Protein 5V2O (pdb70)

B-factor: mean 20.58, std 13.61, range [8.87, 195.44]

Secondary structure (DSSP, 8-state):
---HHHHHHHHHHHHHHHTTTSTTHHHHHHHHHHHTHHHH---HHHHHHHHHHHHHHH--/---HHHHHHHHHHHHHHHTTTSTTHHHHHHHHHHHTHHHHT--HHHHHHHHHHHHHHH--/---HHHHHHHHHHHHHHHTTTS--HHHHHHHHHHHTHHHHT--HHHHHHTTHHHHHHH--/---HHHHHHHHHHHHHHHTTTS--HHHHHHHHHHHTHHHHT--HHHHHHTTHHHHHHH--/--SIIIIIS-HHHHHHHHHH-TTHHHHHHHHHHHHGGG-S---HHHHHHHHHHHHHHHT-/--SIIIIIS-HHHHHHHHHH-TTHHHHHHHHHHHHHHHHTT---TTHHHHHHHHHHHHT-

Radius of gyration: 21.85 Å; Cα contacts (8 Å, |Δi|>4): 442; chains: 6; bounding box: 48×57×58 Å

Sequence (360 aa):
GGDLANNEIARCTKLLNALNSGGDLANEIARCTKLLNALNSGGDLANEIARCTKKLLNALNSGGDLANEIARCTKLLNALNSGGDLANEIARCTKLLNALNSGGDLANEIARCTKLLNALNSGGDDLANNEIARCTKKLLNALNSGGDLANEIARRCTKLLNALNSGGDLANNEIARCTKKLLNALNSGGDDLANEIARCTKLLNALNSGGDLANEIARRCTKLLNALNSGGDLANNEIARCTKLLNALNSGGDLANEIARCTKLLNALNSGGDLANEIARCTKLLNALNSGGDLANEIARCTKLLNALNSGGDLANEIARCTKLLNALNSGGDLANEIARCTKLLNALNNSGGDLANEEIARCTKLLNALNS

Foldseek 3Di:
DDDVVVLLVVLLVVLVVVCPPPPCVVLNVLSVCLVCVVPPVHDNVVSCVVNVVSSVVRPD/DDDPVVLLVVLLVVVVVVCPVPPCVVLNVLSVCLVCVVPPVHDNVVSCVVNVVSSVVRPD/DDDPVVLLVVLLVVVVVVCPVPPCVPVNVLSVCLVCCVVVVHDNVVSCVVCVVVSVVSPD/DDDPVVLLVVLLVVVVVVCPVPPCVVVNVLSVCLVCCVPPVHDNVVSCVVCVVVSVVSPD/DDPCCCPPLVPVVQVVCVVPVPCNVVNLVVNVVVCCVVVPPDDSVVSSVVVVVVCVVVVD/DDPCCCPVLNVVVQVVCVVPVPCNVVVVVVNVVVLCVVVVPDDCVCSSVVVVVVCVVVVD

Structure (mmCIF, N/CA/C/O backbone):
data_5V2O
#
_entry.id   5V2O
#
_cell.length_a   36.770
_cell.length_b   55.340
_cell.length_c   58.040
_cell.angle_alpha   89.79
_cell.angle_beta   108.15
_cell.angle_gamma   109.52
#
_symmetry.space_group_name_H-M   'P 1'
#
loop_
_entity.id
_entity.type
_entity.pdbx_description
1 polymer TP2
2 non-polymer 'SULFATE ION'
3 non-polymer 'NONAETHYLENE GLYCOL'
4 non-polymer '1,3,5-BENZENETRICARBOXYLIC ACID'
5 non-polymer GLYCEROL
6 water water
#
loop_
_atom_site.group_PDB
_atom_site.id
_atom_site.type_symbol
_atom_site.label_atom_id
_atom_site.label_alt_id
_atom_site.label_comp_id
_atom_site.label_asym_id
_atom_site.label_entity_id
_atom_site.label_seq_id
_atom_site.pdbx_PDB_ins_code
_atom_site.Cartn_x
_atom_site.Cartn_y
_atom_site.Cartn_z
_atom_site.occupancy
_atom_site.B_iso_or_equiv
_atom_site.auth_seq_id
_atom_site.auth_comp_id
_atom_site.auth_asym_id
_atom_site.auth_atom_id
_atom_site.pdbx_PDB_model_num
ATOM 1 N N . GLY A 1 1 ? -6.848 49.608 42.959 1.00 15.37 1 GLY A N 1
ATOM 2 C CA . GLY A 1 1 ? -8.315 49.430 42.943 1.00 16.10 1 GLY A CA 1
ATOM 3 C C . GLY A 1 1 ? -8.893 49.609 41.532 1.00 16.31 1 GLY A C 1
ATOM 4 O O . GLY A 1 1 ? -10.154 49.653 41.449 1.00 19.08 1 GLY A O 1
ATOM 5 N N . GLY A 1 2 ? -8.153 49.706 40.431 1.00 15.19 2 GLY A N 1
ATOM 6 C CA . GLY A 1 2 ? -8.762 49.850 39.124 1.00 16.30 2 GLY A CA 1
ATOM 7 C C . GLY A 1 2 ? -9.159 48.471 38.600 1.00 13.52 2 GLY A C 1
ATOM 8 O O . GLY A 1 2 ? -9.122 47.454 39.320 1.00 15.05 2 GLY A O 1
ATOM 9 N N . ASP A 1 3 ? -9.548 48.448 37.296 1.00 14.04 3 ASP A N 1
ATOM 10 C CA . ASP A 1 3 ? -9.845 47.126 36.766 1.00 13.55 3 ASP A CA 1
ATOM 11 C C . ASP A 1 3 ? -8.448 46.367 36.540 1.00 11.72 3 ASP A C 1
ATOM 12 O O . ASP A 1 3 ? -7.411 46.987 36.460 1.00 12.82 3 ASP A O 1
ATOM 17 N N . LEU A 1 4 ? -8.579 45.015 36.463 1.00 11.52 4 LEU A N 1
ATOM 18 C CA . LEU A 1 4 ? -7.350 44.240 36.387 1.00 11.56 4 LEU A CA 1
ATOM 19 C C . LEU A 1 4 ? -6.461 44.599 35.216 1.00 10.88 4 LEU A C 1
ATOM 20 O O . LEU A 1 4 ? -5.222 44.563 35.342 1.00 12.00 4 LEU A O 1
ATOM 25 N N . ALA A 1 5 ? -7.013 44.894 34.018 1.00 11.55 5 ALA A N 1
ATOM 26 C CA . ALA A 1 5 ? -6.094 45.222 32.883 1.00 11.30 5 ALA A CA 1
ATOM 27 C C . ALA A 1 5 ? -5.304 46.513 33.185 1.00 12.18 5 ALA A C 1
ATOM 28 O O . ALA A 1 5 ? -4.069 46.542 33.009 1.00 12.03 5 ALA A O 1
ATOM 30 N N A ASN A 1 6 ? -5.971 47.550 33.684 0.50 11.49 6 ASN A N 1
ATOM 31 N N B ASN A 1 6 ? -5.992 47.507 33.728 0.50 11.96 6 ASN A N 1
ATOM 32 C CA A ASN A 1 6 ? -5.275 48.773 34.007 0.50 12.37 6 ASN A CA 1
ATOM 33 C CA B ASN A 1 6 ? -5.275 48.671 34.058 0.50 12.19 6 ASN A CA 1
ATOM 34 C C A ASN A 1 6 ? -4.288 48.491 35.200 0.50 11.47 6 ASN A C 1
ATOM 35 C C B ASN A 1 6 ? -4.254 48.411 35.166 0.50 11.69 6 ASN A C 1
ATOM 36 O O A ASN A 1 6 ? -3.155 49.028 35.166 0.50 12.22 6 ASN A O 1
ATOM 37 O O B ASN A 1 6 ? -3.147 48.993 35.129 0.50 12.52 6 ASN A O 1
ATOM 46 N N . GLU A 1 7 ? -4.578 47.615 36.152 1.00 11.25 7 GLU A N 1
ATOM 47 C CA . GLU A 1 7 ? -3.725 47.336 37.274 1.00 11.75 7 GLU A CA 1
ATOM 48 C C . GLU A 1 7 ? -2.459 46.531 36.804 1.00 11.38 7 GLU A C 1
ATOM 49 O O . GLU A 1 7 ? -1.341 46.851 37.265 1.00 11.76 7 GLU A O 1
ATOM 55 N N . ILE A 1 8 ? -2.642 45.585 35.876 1.00 11.07 8 ILE A N 1
ATOM 56 C CA . ILE A 1 8 ? -1.427 44.875 35.401 1.00 9.92 8 ILE A CA 1
ATOM 57 C C . ILE A 1 8 ? -0.543 45.889 34.665 1.00 10.92 8 ILE A C 1
ATOM 58 O O . ILE A 1 8 ? 0.732 45.817 34.853 1.00 11.11 8 ILE A O 1
ATOM 63 N N . ALA A 1 9 ? -1.107 46.793 33.893 1.00 10.54 9 ALA A N 1
ATOM 64 C CA . ALA A 1 9 ? -0.292 47.800 33.211 1.00 11.12 9 ALA A CA 1
ATOM 65 C C . ALA A 1 9 ? 0.467 48.702 34.182 1.00 11.19 9 ALA A C 1
ATOM 66 O O . ALA A 1 9 ? 1.678 48.948 34.060 1.00 11.99 9 ALA A O 1
ATOM 68 N N . ARG A 1 10 ? -0.229 49.200 35.222 1.00 11.63 10 ARG A N 1
ATOM 69 C CA . ARG A 1 10 ? 0.413 49.988 36.261 1.00 12.85 10 ARG A CA 1
ATOM 70 C C . ARG A 1 10 ? 1.491 49.230 36.936 1.00 10.35 10 ARG A C 1
ATOM 71 O O . ARG A 1 10 ? 2.582 49.778 37.259 1.00 11.67 10 ARG A O 1
ATOM 79 N N . CYS A 1 11 ? 1.225 47.995 37.297 1.00 11.29 11 CYS A N 1
ATOM 80 C CA . CYS A 1 11 ? 2.178 47.211 38.080 1.00 11.27 11 CYS A CA 1
ATOM 81 C C . CYS A 1 11 ? 3.431 46.972 37.258 1.00 10.15 11 CYS A C 1
ATOM 82 O O . CYS A 1 11 ? 4.561 47.051 37.828 1.00 10.89 11 CYS A O 1
ATOM 85 N N . THR A 1 12 ? 3.278 46.767 35.935 1.00 10.08 12 THR A N 1
ATOM 86 C CA . THR A 1 12 ? 4.429 46.562 35.069 1.00 10.10 12 THR A CA 1
ATOM 87 C C . THR A 1 12 ? 5.319 47.844 35.123 1.00 9.78 12 THR A C 1
ATOM 88 O O . THR A 1 12 ? 6.515 47.788 35.265 1.00 10.50 12 THR A O 1
ATOM 92 N N . LYS A 1 13 ? 4.666 48.985 34.987 1.00 11.44 13 LYS A N 1
ATOM 93 C CA . LYS A 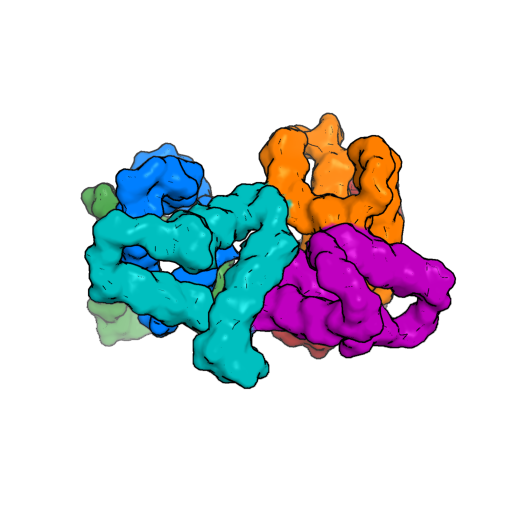1 13 ? 5.388 50.277 34.996 1.00 12.41 13 LYS A CA 1
ATOM 94 C C . LYS A 1 13 ? 6.121 50.474 36.301 1.00 10.99 13 LYS A C 1
ATOM 95 O O . LYS A 1 13 ? 7.285 50.914 36.342 1.00 11.80 13 LYS A O 1
ATOM 101 N N . LEU A 1 14 ? 5.481 50.160 37.410 1.00 11.40 14 LEU A N 1
ATOM 102 C CA . LEU A 1 14 ? 6.133 50.386 38.751 1.00 11.62 14 LEU A CA 1
ATOM 103 C C . LEU A 1 14 ? 7.321 49.396 38.885 1.00 10.61 14 LEU A C 1
ATOM 104 O O . LEU A 1 14 ? 8.365 49.832 39.370 1.00 11.91 14 LEU A O 1
ATOM 109 N N . LEU A 1 15 ? 7.211 48.150 38.449 1.00 10.53 15 LEU A N 1
ATOM 110 C CA . LEU A 1 15 ? 8.362 47.252 38.546 1.00 10.14 15 LEU A CA 1
ATOM 111 C C . LEU A 1 15 ? 9.488 47.782 37.739 1.00 9.94 15 LEU A C 1
ATOM 112 O O . LEU A 1 15 ? 10.674 47.764 38.198 1.00 11.74 15 LEU A O 1
ATOM 117 N N . ASN A 1 16 ? 9.234 48.242 36.506 1.00 10.47 16 ASN A N 1
ATOM 118 C CA . ASN A 1 16 ? 10.373 48.747 35.682 1.00 12.35 16 ASN A CA 1
ATOM 119 C C . ASN A 1 16 ? 10.966 49.977 36.356 1.00 11.47 16 ASN A C 1
ATOM 120 O O . ASN A 1 16 ? 12.211 50.074 36.349 1.00 13.80 16 ASN A O 1
ATOM 125 N N . ALA A 1 17 ? 10.161 50.870 36.930 1.00 11.71 17 ALA A N 1
ATOM 126 C CA . ALA A 1 17 ? 10.755 52.061 37.550 1.00 12.12 17 ALA A CA 1
ATOM 127 C C . ALA A 1 17 ? 11.607 51.676 38.764 1.00 12.69 17 ALA A C 1
ATOM 128 O O . ALA A 1 17 ? 12.702 52.279 38.993 1.00 18.94 17 ALA A O 1
ATOM 130 N N . LEU A 1 18 ? 11.204 50.685 39.529 1.00 10.98 18 LEU A N 1
ATOM 131 C CA . LEU A 1 18 ? 11.905 50.259 40.697 1.00 11.58 18 LEU A CA 1
ATOM 132 C C . LEU A 1 18 ? 13.094 49.386 40.384 1.00 12.10 18 LEU A C 1
ATOM 133 O O . LEU A 1 18 ? 13.893 49.136 41.265 1.00 11.75 18 LEU A O 1
ATOM 138 N N . ASN A 1 19 ? 13.228 48.916 39.137 1.00 12.25 19 ASN A N 1
ATOM 139 C CA . ASN A 1 19 ? 14.330 48.063 38.721 1.00 11.44 19 ASN A CA 1
ATOM 140 C C . ASN A 1 19 ? 15.496 48.808 38.114 1.00 13.10 19 ASN A C 1
ATOM 141 O O . ASN A 1 19 ? 16.335 48.194 37.459 1.00 13.50 19 ASN A O 1
ATOM 146 N N . SER A 1 20 ? 15.653 50.105 38.404 1.00 14.60 20 SER A N 1
ATOM 147 C CA . SER A 1 20 ? 16.730 50.918 37.823 1.00 16.81 20 SER A CA 1
ATOM 148 C C . SER A 1 20 ? 18.110 50.344 38.199 1.00 16.19 20 SER A C 1
ATOM 149 O O . SER A 1 20 ? 19.042 50.628 37.524 1.00 21.12 20 SER A O 1
ATOM 152 N N . GLY A 1 21 ? 18.198 49.720 39.390 1.00 16.48 21 GLY A N 1
ATOM 153 C CA . GLY A 1 21 ? 19.422 49.105 39.879 1.00 17.37 21 GLY A CA 1
ATOM 154 C C . GLY A 1 21 ? 19.532 47.587 39.718 1.00 13.40 21 GLY A C 1
ATOM 155 O O . GLY A 1 21 ? 20.431 46.905 40.173 1.00 15.07 21 GLY A O 1
ATOM 156 N N . GLY A 1 22 ? 18.547 46.994 38.954 1.00 13.42 22 GLY A N 1
ATOM 157 C CA . GLY A 1 22 ? 18.589 45.532 38.747 1.00 12.95 22 GLY A CA 1
ATOM 158 C C . GLY A 1 22 ? 18.190 44.756 39.933 1.00 13.04 22 GLY A C 1
ATOM 159 O O . GLY A 1 22 ? 18.441 43.546 39.979 1.00 18.98 22 GLY A O 1
ATOM 160 N N . ASP A 1 23 ? 17.441 45.350 40.907 1.00 10.71 23 ASP A N 1
ATOM 161 C CA . ASP A 1 23 ? 17.141 44.626 42.109 1.00 12.12 23 ASP A CA 1
ATOM 162 C C . ASP A 1 23 ? 15.783 43.748 41.982 1.00 11.52 23 ASP A C 1
ATOM 163 O O . ASP A 1 23 ? 15.484 43.086 42.923 1.00 15.30 23 ASP A O 1
ATOM 168 N N . LEU A 1 24 ? 15.144 43.887 40.840 1.00 11.13 24 LEU A N 1
ATOM 169 C CA . LEU A 1 24 ? 13.861 43.154 40.652 1.00 12.32 24 LEU A CA 1
ATOM 170 C C . LEU A 1 24 ? 13.993 42.204 39.453 1.00 11.51 24 LEU A C 1
ATOM 171 O O . LEU A 1 24 ? 12.976 41.967 38.759 1.00 11.27 24 LEU A O 1
ATOM 176 N N . ALA A 1 25 ? 15.140 41.582 39.283 1.00 11.25 25 ALA A N 1
ATOM 177 C CA . ALA A 1 25 ? 15.295 40.718 38.130 1.00 11.27 25 ALA A CA 1
ATOM 178 C C . ALA A 1 25 ? 14.201 39.599 38.091 1.00 10.99 25 ALA A C 1
ATOM 179 O O . ALA A 1 25 ? 13.639 39.364 37.008 1.00 11.06 25 ALA A O 1
ATOM 181 N N . ASN A 1 26 ? 13.999 38.912 39.173 1.00 11.15 26 ASN A N 1
ATOM 182 C CA . ASN A 1 26 ? 13.050 37.782 39.149 1.00 10.72 26 ASN A CA 1
ATOM 183 C C . ASN A 1 26 ? 11.642 38.235 38.978 1.00 11.26 26 ASN A C 1
ATOM 184 O O . ASN A 1 26 ? 10.790 37.564 38.370 1.00 11.64 26 ASN A O 1
ATOM 189 N N . GLU A 1 27 ? 11.308 39.423 39.568 1.00 10.64 27 GLU A N 1
ATOM 190 C CA . GLU A 1 27 ? 9.905 39.915 39.508 1.00 10.08 27 GLU A CA 1
ATOM 191 C C . GLU A 1 27 ? 9.621 40.407 38.103 1.00 8.87 27 GLU A C 1
ATOM 192 O O . GLU A 1 27 ? 8.529 40.145 37.598 1.00 9.61 27 GLU A O 1
ATOM 198 N N . ILE A 1 28 ? 10.565 41.105 37.470 1.00 8.99 28 ILE A N 1
ATOM 199 C CA . ILE A 1 28 ? 10.422 41.484 36.091 1.00 9.43 28 ILE A CA 1
ATOM 200 C C . ILE A 1 28 ? 10.265 40.217 35.205 1.00 9.62 28 ILE A C 1
ATOM 201 O O . ILE A 1 28 ? 9.413 40.227 34.307 1.00 9.99 28 ILE A O 1
ATOM 206 N N . ALA A 1 29 ? 11.027 39.167 35.478 1.00 10.74 29 ALA A N 1
ATOM 207 C CA . ALA A 1 29 ? 10.848 38.004 34.580 1.00 10.57 29 ALA A CA 1
ATOM 208 C C . ALA A 1 29 ? 9.511 37.397 34.769 1.00 9.70 29 ALA A C 1
ATOM 209 O O . ALA A 1 29 ? 8.835 37.000 33.807 1.00 10.14 29 ALA A O 1
ATOM 211 N N . ARG A 1 30 ? 9.006 37.309 36.045 1.00 10.85 30 ARG A N 1
ATOM 212 C CA . ARG A 1 30 ? 7.649 36.735 36.264 1.00 10.08 30 ARG A CA 1
ATOM 213 C C . ARG A 1 30 ? 6.642 37.626 35.578 1.00 9.36 30 ARG A C 1
ATOM 214 O O . ARG A 1 30 ? 5.694 37.066 34.933 1.00 10.41 30 ARG A O 1
ATOM 222 N N . CYS A 1 31 ? 6.762 38.934 35.639 1.00 9.65 31 CYS A N 1
ATOM 223 C CA . CYS A 1 31 ? 5.881 39.827 34.997 1.00 9.71 31 CYS A CA 1
ATOM 224 C C . CYS A 1 31 ? 5.907 39.680 33.497 1.00 9.10 31 CYS A C 1
ATOM 225 O O . CYS A 1 31 ? 4.810 39.571 32.855 1.00 9.95 31 CYS A O 1
ATOM 228 N N . THR A 1 32 ? 7.075 39.657 32.904 1.00 9.34 32 THR A N 1
ATOM 229 C CA . THR A 1 32 ? 7.178 39.513 31.457 1.00 9.44 32 THR A CA 1
ATOM 230 C C . THR A 1 32 ? 6.539 38.169 31.031 1.00 10.22 32 THR A C 1
ATOM 231 O O . THR A 1 32 ? 5.815 38.176 29.971 1.00 10.27 32 THR A O 1
ATOM 235 N N . LYS A 1 33 ? 6.815 37.093 31.719 1.00 10.14 33 LYS A N 1
ATOM 236 C CA . LYS A 1 33 ? 6.247 35.826 31.380 1.00 10.32 33 LYS A CA 1
ATOM 237 C C . LYS A 1 33 ? 4.697 35.872 31.375 1.00 9.89 33 LYS A C 1
ATOM 238 O O . LYS A 1 33 ? 4.040 35.322 30.492 1.00 11.05 33 LYS A O 1
ATOM 244 N N . LEU A 1 34 ? 4.163 36.460 32.433 1.00 10.30 34 LEU A N 1
ATOM 245 C CA . LEU A 1 34 ? 2.676 36.556 32.472 1.00 10.22 34 LEU A CA 1
ATOM 246 C C . LEU A 1 34 ? 2.198 37.407 31.403 1.00 10.48 34 LEU A C 1
ATOM 247 O O . LEU A 1 34 ? 1.181 37.039 30.709 1.00 11.19 34 LEU A O 1
ATOM 252 N N . LEU A 1 35 ? 2.842 38.574 31.101 1.00 10.06 35 LEU A N 1
ATOM 253 C CA . LEU A 1 35 ? 2.394 39.411 30.015 1.00 9.43 35 LEU A CA 1
ATOM 254 C C . LEU A 1 35 ? 2.396 38.707 28.642 1.00 11.15 35 LEU A C 1
ATOM 255 O O . LEU A 1 35 ? 1.648 39.114 27.760 1.00 10.66 35 LEU A O 1
ATOM 260 N N . ASN A 1 36 ? 3.321 37.778 28.482 1.00 10.08 36 ASN A N 1
ATOM 261 C CA . ASN A 1 36 ? 3.486 37.036 27.230 1.00 10.40 36 ASN A CA 1
ATOM 262 C C . ASN A 1 36 ? 2.859 35.651 27.304 1.00 10.51 36 ASN A C 1
ATOM 263 O O . ASN A 1 36 ? 3.077 34.871 26.325 1.00 12.50 36 ASN A O 1
ATOM 268 N N . ALA A 1 37 ? 1.997 35.341 28.253 1.00 10.68 37 ALA A N 1
ATOM 269 C CA . ALA A 1 37 ? 1.568 33.946 28.458 1.00 11.94 37 ALA A CA 1
ATOM 270 C C . ALA A 1 37 ? 0.670 33.492 27.336 1.00 12.47 37 ALA A C 1
ATOM 271 O O . ALA A 1 37 ? 0.627 32.243 27.083 1.00 16.14 37 ALA A O 1
ATOM 273 N N . LEU A 1 38 ? -0.031 34.355 26.624 1.00 11.65 38 LEU A N 1
ATOM 274 C CA . LEU A 1 38 ? -0.910 33.884 25.534 1.00 12.09 38 LEU A CA 1
ATOM 275 C C . LEU A 1 38 ? -0.042 33.484 24.341 1.00 13.88 38 LEU A C 1
ATOM 276 O O . LEU A 1 38 ? -0.516 32.760 23.439 1.00 15.97 38 LEU A O 1
ATOM 281 N N . ASN A 1 39 ? 1.264 33.877 24.298 1.00 14.47 39 ASN A N 1
ATOM 282 C CA . ASN A 1 39 ? 2.177 33.543 23.117 1.00 14.65 39 ASN A CA 1
ATOM 283 C C . ASN A 1 39 ? 3.131 32.510 23.485 1.00 15.96 39 ASN A C 1
ATOM 284 O O . ASN A 1 39 ? 3.688 31.932 22.572 1.00 22.50 39 ASN A O 1
ATOM 289 N N . SER A 1 40 ? 3.397 32.198 24.733 1.00 16.03 40 SER A N 1
ATOM 290 C CA . SER A 1 40 ? 4.564 31.435 25.188 1.00 17.81 40 SER A CA 1
ATOM 291 C C . SER A 1 40 ? 4.255 29.978 25.334 1.00 19.44 40 SER A C 1
ATOM 292 O O . SER A 1 40 ? 5.180 29.118 25.619 1.00 25.54 40 SER A O 1
ATOM 295 N N . GLY 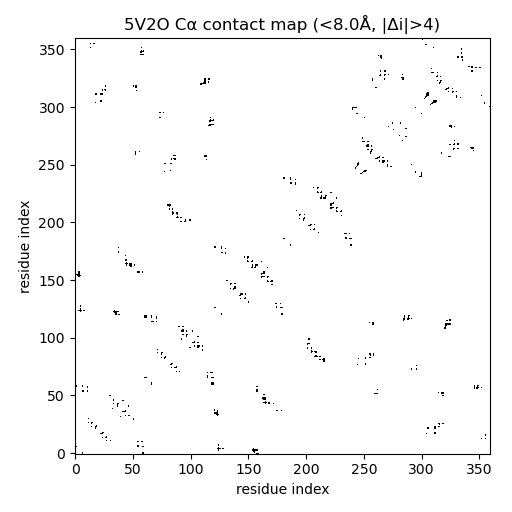A 1 41 ? 2.956 29.652 25.238 1.00 23.21 41 GLY A N 1
ATOM 296 C CA . GLY A 1 41 ? 2.498 28.232 25.591 1.00 27.11 41 GLY A CA 1
ATOM 297 C C . GLY A 1 41 ? 2.356 28.022 27.083 1.00 25.06 41 GLY A C 1
ATOM 298 O O . GLY A 1 41 ? 2.066 26.922 27.489 1.00 30.57 41 GLY A O 1
ATOM 299 N N . GLY A 1 42 ? 2.563 29.058 27.911 1.00 21.89 42 GLY A N 1
ATOM 300 C CA . GLY A 1 42 ? 2.387 28.946 29.338 1.00 20.49 42 GLY A CA 1
ATOM 301 C C . GLY A 1 42 ? 0.993 28.650 29.814 1.00 18.39 42 GLY A C 1
ATOM 302 O O . GLY A 1 42 ? -0.020 28.780 29.039 1.00 22.32 42 GLY A O 1
ATOM 303 N N . ASP A 1 43 ? 0.899 28.257 31.067 1.00 16.17 43 ASP A N 1
ATOM 304 C CA . ASP A 1 43 ? -0.391 28.022 31.762 1.00 16.59 43 ASP A CA 1
ATOM 305 C C . ASP A 1 43 ? -0.760 29.365 32.372 1.00 15.93 43 ASP A C 1
ATOM 306 O O . ASP A 1 43 ? -0.203 29.791 33.407 1.00 16.21 43 ASP A O 1
ATOM 311 N N . LEU A 1 44 ? -1.603 30.124 31.684 1.00 16.14 44 LEU A N 1
ATOM 312 C CA . LEU A 1 44 ? -1.985 31.519 32.086 1.00 14.11 44 LEU A CA 1
ATOM 313 C C . LEU A 1 44 ? -2.569 31.497 33.443 1.00 14.68 44 LEU A C 1
ATOM 314 O O . LEU A 1 44 ? -2.186 32.310 34.315 1.00 14.17 44 LEU A O 1
ATOM 319 N N . ALA A 1 45 ? -3.480 30.607 33.789 1.00 14.54 45 ALA A N 1
ATOM 320 C CA . ALA A 1 45 ? -4.097 30.530 35.153 1.00 14.19 45 ALA A CA 1
ATOM 321 C C . ALA A 1 45 ? -3.059 30.259 36.206 1.00 14.49 45 ALA A C 1
ATOM 322 O O . ALA A 1 45 ? -3.058 30.876 37.249 1.00 15.17 45 ALA A O 1
ATOM 324 N N . ASN A 1 46 ? -2.169 29.330 35.993 1.00 15.04 46 ASN A N 1
ATOM 325 C CA . ASN A 1 46 ? -1.164 29.023 37.037 1.00 15.79 46 ASN A CA 1
ATOM 326 C C . ASN A 1 46 ? -0.224 30.206 37.155 1.00 15.39 46 ASN A C 1
ATOM 327 O O . ASN A 1 46 ? 0.136 30.604 38.306 1.00 15.76 46 ASN A O 1
ATOM 332 N N . GLU A 1 47 ? 0.186 30.838 36.053 1.00 14.27 47 GLU A N 1
ATOM 333 C CA . GLU A 1 47 ? 1.091 32.008 36.251 1.00 13.26 47 GLU A CA 1
ATOM 334 C C . GLU A 1 47 ? 0.364 33.114 36.934 1.00 12.66 47 GLU A C 1
ATOM 335 O O . GLU A 1 47 ? 0.994 33.803 37.805 1.00 12.66 47 GLU A O 1
ATOM 341 N N . ILE A 1 48 ? -0.887 33.406 36.630 1.00 13.37 48 ILE A N 1
ATOM 342 C CA . ILE A 1 48 ? -1.555 34.503 37.330 1.00 13.41 48 ILE A CA 1
ATOM 343 C C . ILE A 1 48 ? -1.735 34.111 38.807 1.00 12.07 48 ILE A C 1
ATOM 344 O O . ILE A 1 48 ? -1.586 35.014 39.645 1.00 13.09 48 ILE A O 1
ATOM 349 N N . ALA A 1 49 ? -1.967 32.859 39.184 1.00 12.31 49 ALA A N 1
ATOM 350 C CA . ALA A 1 49 ? -2.003 32.454 40.597 1.00 12.60 49 ALA A CA 1
ATOM 351 C C . ALA A 1 49 ? -0.693 32.830 41.296 1.00 13.08 49 ALA A C 1
ATOM 352 O O . ALA A 1 49 ? -0.760 33.432 42.374 1.00 14.04 49 ALA A O 1
ATOM 354 N N . ARG A 1 50 ? 0.441 32.469 40.688 1.00 12.90 50 ARG A N 1
ATOM 355 C CA . ARG A 1 50 ? 1.696 32.662 41.383 1.00 13.81 50 ARG A CA 1
ATOM 356 C C . ARG A 1 50 ? 2.052 34.130 41.424 1.00 13.50 50 ARG A C 1
ATOM 357 O O . ARG A 1 50 ? 2.858 34.491 42.320 1.00 16.09 50 ARG A O 1
ATOM 365 N N . CYS A 1 51 ? 1.551 34.952 40.494 1.00 12.59 51 CYS A N 1
ATOM 366 C CA . CYS A 1 51 ? 1.957 36.385 40.466 1.00 12.57 51 CYS A CA 1
ATOM 367 C C . CYS A 1 51 ? 0.922 37.195 41.283 1.00 10.78 51 CYS A C 1
ATOM 368 O O . CYS A 1 51 ? 1.145 38.445 41.504 1.00 12.07 51 CYS A O 1
ATOM 371 N N . THR A 1 52 ? -0.208 36.664 41.714 1.00 12.26 52 THR A N 1
ATOM 372 C CA . THR A 1 52 ? -1.291 37.393 42.370 1.00 12.68 52 THR A CA 1
ATOM 373 C C . THR A 1 52 ? -0.746 38.216 43.539 1.00 12.78 52 THR A C 1
ATOM 374 O O . THR A 1 52 ? -1.132 39.360 43.709 1.00 12.11 52 THR A O 1
ATOM 378 N N A LYS A 1 53 ? 0.167 37.617 44.351 0.80 12.52 53 LYS A N 1
ATOM 379 N N B LYS A 1 53 ? 0.154 37.631 44.342 0.20 12.45 53 LYS A N 1
ATOM 380 C CA A LYS A 1 53 ? 0.602 38.292 45.549 0.80 11.32 53 LYS A CA 1
ATOM 381 C CA B LYS A 1 53 ? 0.633 38.315 45.535 0.20 11.78 53 LYS A CA 1
ATOM 382 C C A LYS A 1 53 ? 1.265 39.673 45.167 0.80 11.52 53 LYS A C 1
ATOM 383 C C B LYS A 1 53 ? 1.310 39.664 45.185 0.20 11.56 53 LYS A C 1
ATOM 384 O O A LYS A 1 53 ? 1.221 40.670 45.917 0.80 12.67 53 LYS A O 1
ATOM 385 O O B LYS A 1 53 ? 1.234 40.646 45.946 0.20 12.19 53 LYS A O 1
ATOM 396 N N . LEU A 1 54 ? 1.972 39.739 44.030 1.00 10.98 54 LEU A N 1
ATOM 397 C CA . LEU A 1 54 ? 2.577 40.994 43.663 1.00 11.15 54 LEU A CA 1
ATOM 398 C C . LEU A 1 54 ? 1.537 42.015 43.175 1.00 11.74 54 LEU A C 1
ATOM 399 O O . LEU A 1 54 ? 1.624 43.233 43.513 1.00 12.93 54 LEU A O 1
ATOM 404 N N . LEU A 1 55 ? 0.594 41.575 42.331 1.00 11.80 55 LEU A N 1
ATOM 405 C CA . LEU A 1 55 ? -0.491 42.439 41.934 1.00 11.36 55 LEU A CA 1
ATOM 406 C C . LEU A 1 55 ? -1.315 42.962 43.145 1.00 12.04 55 LEU A C 1
ATOM 407 O O . LEU A 1 55 ? -1.682 44.148 43.182 1.00 12.53 55 LEU A O 1
ATOM 412 N N . ASN A 1 56 ? -1.522 42.081 44.101 1.00 11.88 56 ASN A N 1
ATOM 413 C CA . ASN A 1 56 ? -2.289 42.488 45.275 1.00 13.23 56 ASN A CA 1
ATOM 414 C C . ASN A 1 56 ? -1.525 43.554 46.016 1.00 12.09 56 ASN A C 1
ATOM 415 O O . ASN A 1 56 ? -2.104 44.524 46.517 1.00 13.97 56 ASN A O 1
ATOM 420 N N . ALA A 1 57 ? -0.188 43.374 46.178 1.00 11.56 57 ALA A N 1
ATOM 421 C CA . ALA A 1 57 ? 0.589 44.341 46.934 1.00 12.44 57 ALA A CA 1
ATOM 422 C C . ALA A 1 57 ? 0.557 45.736 46.317 1.00 12.23 57 ALA A C 1
ATOM 423 O O . ALA A 1 57 ? 0.637 46.758 47.078 1.00 12.97 57 ALA A O 1
ATOM 425 N N . LEU A 1 58 ? 0.519 45.842 44.978 1.00 10.24 58 LEU A N 1
ATOM 426 C CA . LEU A 1 58 ? 0.600 47.125 44.386 1.00 10.51 58 LEU A CA 1
ATOM 427 C C . LEU A 1 58 ? -0.785 47.644 43.856 1.00 9.92 58 LEU A C 1
ATOM 428 O O . LEU A 1 58 ? -0.811 48.751 43.267 1.00 11.85 58 LEU A O 1
ATOM 433 N N . ASN A 1 59 ? -1.870 46.882 44.048 1.00 12.29 59 ASN A N 1
ATOM 434 C CA . ASN A 1 59 ? -3.203 47.236 43.506 1.00 12.01 59 ASN A CA 1
ATOM 435 C C . ASN A 1 59 ? -3.709 48.600 43.965 1.00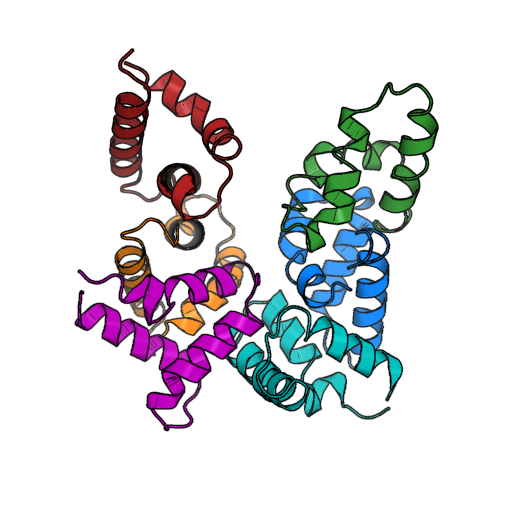 12.34 59 ASN A C 1
ATOM 436 O O . ASN A 1 59 ? -3.698 48.854 45.188 1.00 13.95 59 ASN A O 1
ATOM 441 N N . SER A 1 60 ? -4.101 49.415 43.030 1.00 11.74 60 SER A N 1
ATOM 442 C CA . SER A 1 60 ? -4.732 50.722 43.331 1.00 12.88 60 SER A CA 1
ATOM 443 C C . SER A 1 60 ? -6.229 50.740 43.196 1.00 14.92 60 SER A C 1
ATOM 444 O O . SER A 1 60 ? -6.817 51.811 43.357 1.00 18.51 60 SER A O 1
ATOM 447 N N . GLY B 1 1 ? 16.033 26.892 64.938 1.00 17.10 1 GLY B N 1
ATOM 448 C CA . GLY B 1 1 ? 17.487 26.909 64.799 1.00 19.02 1 GLY B CA 1
ATOM 449 C C . GLY B 1 1 ? 18.059 25.542 64.673 1.00 18.69 1 GLY B C 1
ATOM 450 O O . GLY B 1 1 ? 19.346 25.530 64.681 1.00 20.75 1 GLY B O 1
ATOM 451 N N . GLY B 1 2 ? 17.323 24.404 64.640 1.00 16.80 2 GLY B N 1
ATOM 452 C CA . GLY B 1 2 ? 17.926 23.111 64.527 1.00 16.89 2 GLY B CA 1
ATOM 453 C C . GLY B 1 2 ? 18.359 22.879 63.057 1.00 14.70 2 GLY B C 1
ATOM 454 O O . GLY B 1 2 ? 18.312 23.745 62.191 1.00 16.62 2 GLY B O 1
ATOM 455 N N . ASP B 1 3 ? 18.724 21.631 62.790 1.00 15.82 3 ASP B N 1
ATOM 456 C CA . ASP B 1 3 ? 18.989 21.288 61.399 1.00 15.74 3 ASP B CA 1
ATOM 457 C C . ASP B 1 3 ? 17.611 21.176 60.633 1.00 13.16 3 ASP B C 1
ATOM 458 O O . ASP B 1 3 ? 16.566 21.031 61.222 1.00 14.21 3 ASP B O 1
ATOM 463 N N . LEU B 1 4 ? 17.779 21.289 59.305 1.00 12.39 4 LEU B N 1
ATOM 464 C CA . LEU B 1 4 ? 16.535 21.377 58.500 1.00 13.08 4 LEU B CA 1
ATOM 465 C C . LEU B 1 4 ? 15.645 20.173 58.698 1.00 11.61 4 LEU B C 1
ATOM 466 O O . LEU B 1 4 ? 14.402 20.337 58.661 1.00 12.94 4 LEU B O 1
ATOM 471 N N . ALA B 1 5 ? 16.185 18.943 58.765 1.00 12.30 5 ALA B N 1
ATOM 472 C CA . ALA B 1 5 ? 15.288 17.765 58.895 1.00 12.19 5 ALA B CA 1
ATOM 473 C C . ALA B 1 5 ? 14.531 17.826 60.222 1.00 12.76 5 ALA B C 1
ATOM 474 O O . ALA B 1 5 ? 13.273 17.620 60.191 1.00 13.17 5 ALA B O 1
ATOM 476 N N . ASN B 1 6 ? 15.193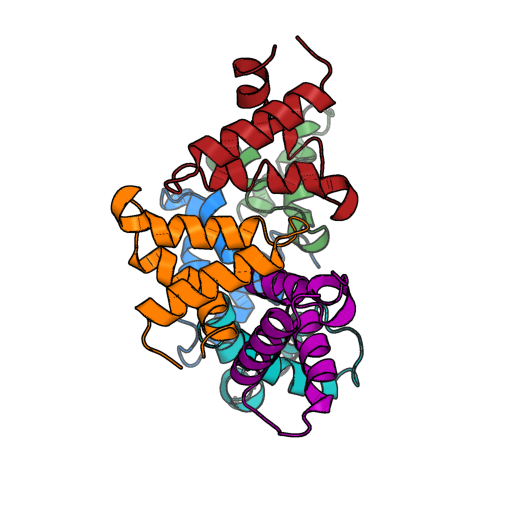 18.156 61.333 1.00 13.53 6 ASN B N 1
ATOM 477 C CA . ASN B 1 6 ? 14.470 18.273 62.585 1.00 13.03 6 ASN B CA 1
ATOM 478 C C . ASN B 1 6 ? 13.470 19.403 62.474 1.00 12.69 6 ASN B C 1
ATOM 479 O O . ASN B 1 6 ? 12.354 19.271 63.051 1.00 13.99 6 ASN B O 1
ATOM 484 N N . GLU B 1 7 ? 13.787 20.506 61.822 1.00 12.45 7 GLU B N 1
ATOM 485 C CA . GLU B 1 7 ? 12.899 21.665 61.826 1.00 13.09 7 GLU B CA 1
ATOM 486 C C . GLU B 1 7 ? 11.655 21.338 60.982 1.00 12.03 7 GLU B C 1
ATOM 487 O O . GLU B 1 7 ? 10.562 21.768 61.306 1.00 12.57 7 GLU B O 1
ATOM 493 N N . ILE B 1 8 ? 11.868 20.639 59.827 1.00 12.23 8 ILE B N 1
ATOM 494 C CA . ILE B 1 8 ? 10.661 20.286 59.025 1.00 11.68 8 ILE B CA 1
ATOM 495 C C . ILE B 1 8 ? 9.728 19.380 59.901 1.00 11.29 8 ILE B C 1
ATOM 496 O O . ILE B 1 8 ? 8.483 19.606 59.839 1.00 12.26 8 ILE B O 1
ATOM 501 N N . ALA B 1 9 ? 10.289 18.456 60.629 1.00 11.11 9 ALA B N 1
ATOM 502 C CA . ALA B 1 9 ? 9.490 17.636 61.444 1.00 12.64 9 ALA B CA 1
ATOM 503 C C . ALA B 1 9 ? 8.743 18.405 62.530 1.00 12.88 9 ALA B C 1
ATOM 504 O O . ALA B 1 9 ? 7.553 18.193 62.798 1.00 13.59 9 ALA B O 1
ATOM 506 N N . ARG B 1 10 ? 9.473 19.283 63.205 1.00 12.60 10 ARG B N 1
ATOM 507 C CA . ARG B 1 10 ? 8.801 20.140 64.192 1.00 13.62 10 ARG B CA 1
ATOM 508 C C . ARG B 1 10 ? 7.733 20.993 63.616 1.00 12.06 10 ARG B C 1
ATOM 509 O O . ARG B 1 10 ? 6.637 21.173 64.162 1.00 13.04 10 ARG B O 1
ATOM 517 N N . CYS B 1 11 ? 7.965 21.546 62.422 1.00 11.89 11 CYS B N 1
ATOM 518 C CA . CYS B 1 11 ? 7.025 22.460 61.784 1.00 12.30 11 CYS B CA 1
ATOM 519 C C . CYS B 1 11 ? 5.770 21.692 61.442 1.00 11.92 11 CYS B C 1
ATOM 520 O O . CYS B 1 11 ? 4.619 22.218 61.577 1.00 12.02 11 CYS B O 1
ATOM 523 N N . THR B 1 12 ? 5.907 20.450 60.964 1.00 11.18 12 THR B N 1
ATOM 524 C CA . THR B 1 12 ? 4.753 19.631 60.574 1.00 11.15 12 THR B CA 1
ATOM 525 C C . THR B 1 12 ? 3.893 19.462 61.884 1.00 11.13 12 THR B C 1
ATOM 526 O O . THR B 1 12 ? 2.658 19.560 61.837 1.00 11.48 12 THR B O 1
ATOM 530 N N . LYS B 1 13 ? 4.514 19.082 62.987 1.00 12.40 13 LYS B N 1
ATOM 531 C CA . LYS B 1 13 ? 3.769 18.844 64.232 1.00 12.79 13 LYS B CA 1
ATOM 532 C C . LYS B 1 13 ? 3.067 20.121 64.679 1.00 11.72 13 LYS B C 1
ATOM 533 O O . LYS B 1 13 ? 1.915 20.084 65.134 1.00 13.59 13 LYS B O 1
ATOM 539 N N . LEU B 1 14 ? 3.725 21.279 64.564 1.00 11.93 14 LEU B N 1
ATOM 540 C CA . LEU B 1 14 ? 3.037 22.554 65.043 1.00 11.81 14 LEU B CA 1
ATOM 541 C C . LEU B 1 14 ? 1.860 22.848 64.073 1.00 12.90 14 LEU B C 1
ATOM 542 O O . LEU B 1 14 ? 0.841 23.286 64.593 1.00 13.10 14 LEU B O 1
ATOM 547 N N . LEU B 1 15 ? 2.000 22.689 62.774 1.00 11.73 15 LEU B N 1
ATOM 548 C CA . LEU B 1 15 ? 0.804 22.947 61.905 1.00 12.07 15 LEU B CA 1
ATOM 549 C C . LEU B 1 15 ? -0.320 22.040 62.247 1.00 11.80 15 LEU B C 1
ATOM 550 O O . LEU B 1 15 ? -1.466 22.507 62.310 1.00 13.10 15 LEU B O 1
ATOM 555 N N . ASN B 1 16 ? -0.038 20.752 62.495 1.00 11.61 16 ASN B N 1
ATOM 556 C CA . ASN B 1 16 ? -1.183 19.874 62.774 1.00 14.78 16 ASN B CA 1
ATOM 557 C C . ASN B 1 16 ? -1.772 20.304 64.091 1.00 12.85 16 ASN B C 1
ATOM 558 O O . ASN B 1 16 ? -3.024 20.255 64.216 1.00 15.48 16 ASN B O 1
ATOM 563 N N . ALA B 1 17 ? -1.005 20.656 65.140 1.00 12.76 17 ALA B N 1
ATOM 564 C CA . ALA B 1 17 ? -1.600 21.085 66.428 1.00 14.12 17 ALA B CA 1
ATOM 565 C C . ALA B 1 17 ? -2.437 22.348 66.242 1.00 15.14 17 ALA B C 1
ATOM 566 O O . ALA B 1 17 ? -3.528 22.461 66.864 1.00 22.39 17 ALA B O 1
ATOM 568 N N . LEU B 1 18 ? -2.024 23.266 65.405 1.00 12.79 18 LEU B N 1
ATOM 569 C CA . LEU B 1 18 ? -2.695 24.521 65.183 1.00 12.68 18 LEU B CA 1
ATOM 570 C C . LEU B 1 18 ? -3.970 24.370 64.278 1.00 12.79 18 LEU B C 1
ATOM 571 O O . LEU B 1 18 ? -4.730 25.300 64.212 1.00 13.80 18 LEU B O 1
ATOM 576 N N . ASN B 1 19 ? -4.066 23.244 63.568 1.00 13.53 19 ASN B N 1
ATOM 577 C CA . ASN B 1 19 ? -5.145 22.956 62.673 1.00 12.55 19 ASN B CA 1
ATOM 578 C C . ASN B 1 19 ? -6.310 22.233 63.326 1.00 15.35 19 ASN B C 1
ATOM 579 O O . ASN B 1 19 ? -7.153 21.694 62.611 1.00 14.54 19 ASN B O 1
ATOM 584 N N . SER B 1 20 ? -6.481 22.297 64.640 1.00 17.95 20 SER B N 1
ATOM 585 C CA . SER B 1 20 ? -7.595 21.578 65.293 1.00 20.19 20 SER B CA 1
ATOM 586 C C . SER B 1 20 ? -8.956 22.085 64.839 1.00 18.40 20 SER B C 1
ATOM 587 O O . SER B 1 20 ? -9.888 21.316 64.959 1.00 22.65 20 SER B O 1
ATOM 590 N N . GLY B 1 21 ? -9.033 23.354 64.382 1.00 16.78 21 GLY B N 1
ATOM 591 C CA . GLY B 1 21 ? -10.316 23.897 63.913 1.00 17.38 21 GLY B CA 1
ATOM 592 C C . GLY B 1 21 ? -10.340 24.013 62.401 1.00 13.74 21 GLY B C 1
ATOM 593 O O . GLY B 1 21 ? -11.241 24.631 61.832 1.00 16.94 21 GLY B O 1
ATOM 594 N N . GLY B 1 22 ? -9.366 23.381 61.675 1.00 14.17 22 GLY B N 1
ATOM 595 C CA . GLY B 1 22 ? -9.392 23.419 60.148 1.00 15.28 22 GLY B CA 1
ATOM 596 C C . GLY B 1 22 ? -8.974 24.728 59.628 1.00 13.31 22 GLY B C 1
ATOM 597 O O . GLY B 1 22 ? -9.282 24.980 58.486 1.00 18.04 22 GLY B O 1
ATOM 598 N N . ASP B 1 23 ? -8.274 25.582 60.402 1.00 12.78 23 ASP B N 1
ATOM 599 C CA . ASP B 1 23 ? -7.912 26.896 59.948 1.00 13.73 23 ASP B CA 1
ATOM 600 C C . ASP B 1 23 ? -6.644 26.898 59.045 1.00 13.37 23 ASP B C 1
ATOM 601 O O . ASP B 1 23 ? -6.316 27.966 58.541 1.00 15.88 23 ASP B O 1
ATOM 606 N N . LEU B 1 24 ? -5.961 25.786 58.953 1.00 13.28 24 LEU B N 1
ATOM 607 C CA . LEU B 1 24 ? -4.667 25.746 58.158 1.00 12.61 24 LEU B CA 1
ATOM 608 C C . LEU B 1 24 ? -4.801 24.725 57.061 1.00 12.25 24 LEU B C 1
ATOM 609 O O . LEU B 1 24 ? -3.824 24.073 56.731 1.00 12.73 24 LEU B O 1
ATOM 614 N N . ALA B 1 25 ? -5.950 24.649 56.410 1.00 13.56 25 ALA B N 1
ATOM 615 C CA . ALA B 1 25 ? -6.131 23.660 55.332 1.00 13.27 25 ALA B CA 1
ATOM 616 C C . ALA B 1 25 ? -5.047 23.792 54.253 1.00 12.86 25 ALA B C 1
ATOM 617 O O . ALA B 1 25 ? -4.454 22.800 53.839 1.00 12.61 25 ALA B O 1
ATOM 619 N N . ASN B 1 26 ? -4.812 25.022 53.736 1.00 12.30 26 ASN B N 1
ATOM 620 C CA . ASN B 1 26 ? -3.885 25.223 52.647 1.00 12.82 26 ASN B CA 1
ATOM 621 C C . ASN B 1 26 ? -2.460 24.952 53.105 1.00 11.49 26 ASN B C 1
ATOM 622 O O . ASN B 1 26 ? -1.641 24.493 52.285 1.00 11.06 26 ASN B O 1
ATOM 627 N N . GLU B 1 27 ? -2.131 25.376 54.353 1.00 10.82 27 GLU B N 1
ATOM 628 C CA . GLU B 1 27 ? -0.754 25.229 54.797 1.00 10.21 27 GLU B CA 1
ATOM 629 C C . GLU B 1 27 ? -0.451 23.777 55.072 1.00 9.80 27 GLU B C 1
ATOM 630 O O . GLU B 1 27 ? 0.640 23.296 54.718 1.00 10.08 27 GLU B O 1
ATOM 636 N N . ILE B 1 28 ? -1.424 23.015 55.620 1.00 10.32 28 ILE B N 1
ATOM 637 C CA . ILE B 1 28 ? -1.233 21.583 55.755 1.00 10.29 28 ILE B CA 1
ATOM 638 C C . ILE B 1 28 ? -1.081 20.914 54.386 1.00 10.11 28 ILE B C 1
ATOM 639 O O . ILE B 1 28 ? -0.184 20.035 54.229 1.00 10.76 28 ILE B O 1
ATOM 644 N N . ALA B 1 29 ? -1.830 21.351 53.381 1.00 10.95 29 ALA B N 1
ATOM 645 C CA . ALA B 1 29 ? -1.668 20.714 52.019 1.00 10.83 29 ALA B CA 1
ATOM 646 C C . ALA B 1 29 ? -0.284 21.042 51.517 1.00 9.48 29 ALA B C 1
ATOM 647 O O . ALA B 1 29 ? 0.406 20.145 50.946 1.00 10.15 29 ALA B O 1
ATOM 649 N N . ARG B 1 30 ? 0.188 22.294 51.650 1.00 10.32 30 ARG B N 1
ATOM 650 C CA . ARG B 1 30 ? 1.549 22.613 51.145 1.00 10.65 30 ARG B CA 1
ATOM 651 C C . ARG B 1 30 ? 2.548 21.747 51.861 1.00 9.47 30 ARG B C 1
ATOM 652 O O . ARG B 1 30 ? 3.518 21.230 51.221 1.00 10.42 30 ARG B O 1
ATOM 660 N N . CYS B 1 31 ? 2.451 21.592 53.198 1.00 10.27 31 CYS B N 1
ATOM 661 C CA . CYS B 1 31 ? 3.369 20.814 54.004 1.00 10.05 31 CYS B CA 1
ATOM 662 C C . CYS B 1 31 ? 3.300 19.367 53.554 1.00 9.14 31 CYS B C 1
ATOM 663 O O . CYS B 1 31 ? 4.366 18.735 53.323 1.00 10.58 31 CYS B O 1
ATOM 666 N N . THR B 1 32 ? 2.125 18.783 53.389 1.00 10.47 32 THR B N 1
ATOM 667 C CA . THR B 1 32 ? 2.021 17.391 52.967 1.00 9.95 32 THR B CA 1
ATOM 668 C C . THR B 1 32 ? 2.652 17.228 51.591 1.00 10.08 32 THR B C 1
ATOM 669 O O . THR B 1 32 ? 3.389 16.200 51.384 1.00 10.50 32 THR B O 1
ATOM 673 N N . LYS B 1 33 ? 2.391 18.105 50.646 1.00 10.27 33 LYS B N 1
ATOM 674 C CA . LYS B 1 33 ? 2.941 17.980 49.328 1.00 10.77 33 LYS B CA 1
ATOM 675 C C . LYS B 1 33 ? 4.485 18.012 49.425 1.00 10.49 33 LYS B C 1
ATOM 676 O O . LYS B 1 33 ? 5.168 17.223 48.708 1.00 11.71 33 LYS B O 1
ATOM 682 N N . LEU B 1 34 ? 5.078 18.934 50.174 1.00 10.90 34 LEU B N 1
ATOM 683 C CA . LEU B 1 34 ? 6.544 18.941 50.262 1.00 10.40 34 LEU B CA 1
ATOM 684 C C . LEU B 1 34 ? 7.021 17.692 50.896 1.00 11.19 34 LEU B C 1
ATOM 685 O O . LEU B 1 34 ? 8.027 17.073 50.404 1.00 11.65 34 LEU B O 1
ATOM 690 N N . LEU B 1 35 ? 6.393 17.175 52.006 1.00 10.51 35 LEU B N 1
ATOM 691 C CA . LEU B 1 35 ? 6.822 15.987 52.665 1.00 9.74 35 LEU B CA 1
ATOM 692 C C . LEU B 1 35 ? 6.789 14.769 51.735 1.00 10.57 35 LEU B C 1
ATOM 693 O O . LEU B 1 35 ? 7.540 13.811 51.939 1.00 10.48 35 LEU B O 1
ATOM 698 N N . ASN B 1 36 ? 5.852 14.784 50.782 1.00 10.77 36 ASN B N 1
ATOM 699 C CA . ASN B 1 36 ? 5.669 13.684 49.830 1.00 10.29 36 ASN B CA 1
ATOM 700 C C . ASN B 1 36 ? 6.317 13.918 48.473 1.00 10.55 36 ASN B C 1
ATOM 701 O O . ASN B 1 36 ? 6.107 13.110 47.546 1.00 12.71 36 ASN B O 1
ATOM 706 N N . ALA B 1 37 ? 7.169 14.939 48.352 1.00 11.99 37 ALA B N 1
ATOM 707 C CA . ALA B 1 37 ? 7.538 15.369 46.995 1.00 13.56 37 ALA B CA 1
ATOM 708 C C . ALA B 1 37 ? 8.483 14.307 46.363 1.00 12.91 37 ALA B C 1
ATOM 709 O O . ALA B 1 37 ? 8.460 14.232 45.113 1.00 16.51 37 ALA B O 1
ATOM 711 N N . LEU B 1 38 ? 9.218 13.480 47.076 1.00 12.04 38 LEU B N 1
ATOM 712 C CA . LEU B 1 38 ? 10.060 12.488 46.394 1.00 12.65 38 LEU B CA 1
ATOM 713 C C . LEU B 1 38 ? 9.182 11.356 45.846 1.00 13.32 38 LEU B C 1
ATOM 714 O O . LEU B 1 38 ? 9.655 10.610 45.006 1.00 15.72 38 LEU B O 1
ATOM 719 N N . ASN B 1 39 ? 7.930 11.248 46.277 1.00 14.19 39 ASN B N 1
ATOM 720 C CA . ASN B 1 39 ? 7.003 10.150 45.807 1.00 14.26 39 ASN B CA 1
ATOM 721 C C . ASN B 1 39 ? 6.039 10.686 44.772 1.00 15.72 39 ASN B C 1
ATOM 722 O O . ASN B 1 39 ? 5.468 9.834 44.040 1.00 21.59 39 ASN B O 1
ATOM 727 N N . SER B 1 40 ? 5.767 11.935 44.701 1.00 17.70 40 SER B N 1
ATOM 728 C CA . SER B 1 40 ? 4.612 12.459 43.972 1.00 20.42 40 SER B CA 1
ATOM 729 C C . SER B 1 40 ? 5.008 12.876 42.550 1.00 24.02 40 SER B C 1
ATOM 730 O O . SER B 1 40 ? 4.144 13.343 41.776 1.00 26.83 40 SER B O 1
ATOM 733 N N . GLY B 1 41 ? 6.301 12.830 42.221 1.00 25.34 41 GLY B N 1
ATOM 734 C CA . GLY B 1 41 ? 6.714 13.425 40.878 1.00 31.86 41 GLY B CA 1
ATOM 735 C C . GLY B 1 41 ? 6.896 14.944 40.994 1.00 22.84 41 GLY B C 1
ATOM 736 O O . GLY B 1 41 ? 7.205 15.558 39.971 1.00 27.19 41 GLY B O 1
ATOM 737 N N . GLY B 1 42 ? 6.699 15.536 42.201 1.00 19.58 42 GLY B N 1
ATOM 738 C CA . GLY B 1 42 ? 6.806 16.989 42.341 1.00 19.34 42 GLY B CA 1
ATOM 739 C C . GLY B 1 42 ? 8.236 17.509 42.081 1.00 19.36 42 GLY B C 1
ATOM 740 O O . GLY B 1 42 ? 9.214 16.724 41.974 1.00 21.46 42 GLY B O 1
ATOM 741 N N . ASP B 1 43 ? 8.319 18.803 41.937 1.00 16.16 43 ASP B N 1
ATOM 742 C CA . ASP B 1 43 ? 9.556 19.579 41.764 1.00 16.22 43 ASP B CA 1
ATOM 743 C C . ASP B 1 43 ? 9.981 19.962 43.182 1.00 14.75 43 ASP B C 1
ATOM 744 O O . ASP B 1 43 ? 9.439 20.914 43.778 1.00 15.06 43 ASP B O 1
ATOM 749 N N . LEU B 1 44 ? 10.856 19.158 43.828 1.00 15.09 44 LEU B N 1
ATOM 750 C CA . LEU B 1 44 ? 11.203 19.317 45.232 1.00 13.09 44 LEU B CA 1
ATOM 751 C C . LEU B 1 44 ? 11.811 20.707 45.466 1.00 13.25 44 LEU B C 1
ATOM 752 O O . LEU B 1 44 ? 11.403 21.354 46.415 1.00 13.80 44 LEU B O 1
ATOM 757 N N . ALA B 1 45 ? 12.724 21.179 44.619 1.00 13.52 45 ALA B N 1
ATOM 758 C CA . ALA B 1 45 ? 13.268 22.498 44.801 1.00 15.31 45 ALA B CA 1
ATOM 759 C C . ALA B 1 45 ? 12.206 23.548 44.745 1.00 14.85 45 ALA B C 1
ATOM 760 O O . ALA B 1 45 ? 12.240 24.529 45.532 1.00 14.69 45 ALA B O 1
ATOM 762 N N . ASN B 1 46 ? 11.314 23.495 43.791 1.00 14.86 46 ASN B N 1
ATOM 763 C CA . ASN B 1 46 ? 10.317 24.559 43.648 1.00 15.99 46 ASN B CA 1
ATOM 764 C C . ASN B 1 46 ? 9.384 24.503 44.815 1.00 14.56 46 ASN B C 1
ATOM 765 O O . ASN B 1 46 ? 9.042 25.584 45.385 1.00 15.64 46 ASN B O 1
ATOM 770 N N . GLU B 1 47 ? 9.002 23.319 45.319 1.00 13.55 47 GLU B N 1
ATOM 771 C CA . GLU B 1 47 ? 8.079 23.286 46.484 1.00 12.57 47 GLU B CA 1
ATOM 772 C C . GLU B 1 47 ? 8.800 23.805 47.731 1.00 12.54 47 GLU B C 1
ATOM 773 O O . GLU B 1 47 ? 8.159 24.531 48.558 1.00 12.11 47 GLU B O 1
ATOM 779 N N . ILE B 1 48 ? 10.074 23.451 47.943 1.00 11.22 48 ILE B N 1
ATOM 780 C CA . ILE B 1 48 ? 10.723 23.948 49.154 1.00 12.01 48 ILE B CA 1
ATOM 781 C C . ILE B 1 48 ? 10.948 25.461 49.060 1.00 11.74 48 ILE B C 1
ATOM 782 O O . ILE B 1 48 ? 10.809 26.138 50.095 1.00 13.47 48 ILE B O 1
ATOM 787 N N . ALA B 1 49 ? 11.205 26.004 47.874 1.00 12.67 49 ALA B N 1
ATOM 788 C CA . ALA B 1 49 ? 11.299 27.443 47.721 1.00 13.35 49 ALA B CA 1
ATOM 789 C C . ALA B 1 49 ? 10.020 28.069 48.203 1.00 13.23 49 ALA B C 1
ATOM 790 O O . ALA B 1 49 ? 10.045 29.108 48.970 1.00 14.46 49 ALA B O 1
ATOM 792 N N . ARG B 1 50 ? 8.858 27.558 47.756 1.00 12.22 50 ARG B N 1
ATOM 793 C CA . ARG B 1 50 ? 7.577 28.153 48.043 1.00 13.16 50 ARG B CA 1
ATOM 794 C C . ARG B 1 50 ? 7.096 27.872 49.426 1.00 13.23 50 ARG B C 1
ATOM 795 O O . ARG B 1 50 ? 6.115 28.508 49.899 1.00 15.28 50 ARG B O 1
ATOM 803 N N . CYS B 1 51 ? 7.725 26.946 50.159 1.00 12.34 51 CYS B N 1
ATOM 804 C CA . CYS B 1 51 ? 7.329 26.692 51.563 1.00 11.62 51 CYS B CA 1
ATOM 805 C C . CYS B 1 51 ? 8.273 27.434 52.494 1.00 11.32 51 CYS B C 1
ATOM 806 O O . CYS B 1 51 ? 7.984 27.440 53.763 1.00 12.24 51 CYS B O 1
ATOM 809 N N . THR B 1 52 ? 9.419 27.978 52.051 1.00 12.43 52 THR B N 1
ATOM 810 C CA . THR B 1 52 ? 10.428 28.560 52.913 1.00 14.43 52 THR B CA 1
ATOM 811 C C . THR B 1 52 ? 9.791 29.646 53.808 1.00 13.62 52 THR B C 1
ATOM 812 O O . THR B 1 52 ? 10.121 29.704 54.981 1.00 14.04 52 THR B O 1
ATOM 816 N N . LYS B 1 53 ? 8.794 30.401 53.336 1.00 13.27 53 LYS B N 1
ATOM 817 C CA . LYS B 1 53 ? 8.183 31.458 54.147 1.00 12.54 53 LYS B CA 1
ATOM 818 C C . LYS B 1 53 ? 7.654 30.904 55.419 1.00 11.90 53 LYS B C 1
ATOM 819 O O . LYS B 1 53 ? 7.587 31.620 56.424 1.00 15.53 53 LYS B O 1
ATOM 825 N N . LEU B 1 54 ? 7.030 29.703 55.402 1.00 11.72 54 LEU B N 1
ATOM 826 C CA . LEU B 1 54 ? 6.497 29.132 56.621 1.00 11.27 54 LEU B CA 1
ATOM 827 C C . LEU B 1 54 ? 7.515 28.555 57.538 1.00 12.17 54 LEU B C 1
ATOM 828 O O . LEU B 1 54 ? 7.499 28.735 58.787 1.00 14.28 54 LEU B O 1
ATOM 833 N N . LEU B 1 55 ? 8.515 27.861 56.949 1.00 12.15 55 LEU B N 1
ATOM 834 C CA . LEU B 1 55 ? 9.620 27.317 57.747 1.00 12.46 55 LEU B CA 1
ATOM 835 C C . LEU B 1 55 ? 10.389 28.417 58.464 1.00 12.41 55 LEU B C 1
ATOM 836 O O . LEU B 1 55 ? 10.771 28.272 59.629 1.00 14.71 55 LEU B O 1
ATOM 841 N N . ASN B 1 56 ? 10.562 29.538 57.774 1.00 13.41 56 ASN B N 1
ATOM 842 C CA . ASN B 1 56 ? 11.287 30.718 58.347 1.00 14.46 56 ASN B CA 1
ATOM 843 C C . ASN B 1 56 ? 10.534 31.263 59.536 1.00 16.50 56 ASN B C 1
ATOM 844 O O . ASN B 1 56 ? 11.160 31.595 60.551 1.00 18.62 56 ASN B O 1
ATOM 849 N N . ALA B 1 57 ? 9.207 31.273 59.506 1.00 15.00 57 ALA B N 1
ATOM 850 C CA . ALA B 1 57 ? 8.440 31.830 60.624 1.00 15.58 57 ALA B CA 1
ATOM 851 C C . ALA B 1 57 ? 8.516 30.969 61.849 1.00 14.49 57 ALA B C 1
ATOM 852 O O . ALA B 1 57 ? 8.336 31.466 63.008 1.00 17.96 57 ALA B O 1
ATOM 854 N N . LEU B 1 58 ? 8.620 29.613 61.691 1.00 14.31 58 LEU B N 1
ATOM 855 C CA . LEU B 1 58 ? 8.541 28.694 62.748 1.00 12.42 58 LEU B CA 1
ATOM 856 C C . LEU B 1 58 ? 9.885 28.092 63.145 1.00 12.95 58 LEU B C 1
ATOM 857 O O . LEU B 1 58 ? 9.962 27.339 64.133 1.00 15.80 58 LEU B O 1
ATOM 862 N N . ASN B 1 59 ? 10.953 28.359 62.414 1.00 15.24 59 ASN B N 1
ATOM 863 C CA . ASN B 1 59 ? 12.279 27.815 62.691 1.00 16.23 59 ASN B CA 1
ATOM 864 C C . ASN B 1 59 ? 12.795 28.112 64.084 1.00 15.44 59 ASN B C 1
ATOM 865 O O . ASN B 1 59 ? 12.800 29.241 64.537 1.00 15.17 59 ASN B O 1
ATOM 870 N N . SER B 1 60 ? 13.258 27.039 64.713 1.00 15.12 60 SER B N 1
ATOM 871 C CA . SER B 1 60 ? 13.878 27.127 66.069 1.00 14.25 60 SER B CA 1
ATOM 872 C C . SER B 1 60 ? 15.414 26.944 66.085 1.00 16.39 60 SER B C 1
ATOM 873 O O . SER B 1 60 ? 15.992 27.009 67.187 1.00 20.97 60 SER B O 1
ATOM 876 N N . GLY C 1 1 ? -1.274 39.229 20.006 1.00 12.35 1 GLY C N 1
ATOM 877 C CA . GLY C 1 1 ? 0.180 39.162 20.406 1.00 14.36 1 GLY C CA 1
ATOM 878 C C . GLY C 1 1 ? 0.587 40.332 21.267 1.00 12.56 1 GLY C C 1
ATOM 879 O O . GLY C 1 1 ? 1.792 40.551 21.532 1.00 17.64 1 GLY C O 1
ATOM 880 N N . GLY C 1 2 ? -0.377 41.213 21.705 1.00 13.65 2 GLY C N 1
ATOM 881 C CA . GLY C 1 2 ? 0.006 42.343 22.652 1.00 15.48 2 GLY C CA 1
ATOM 882 C C . GLY C 1 2 ? 0.231 41.793 24.015 1.00 11.75 2 GLY C C 1
ATOM 883 O O . GLY C 1 2 ? 0.079 40.610 24.319 1.00 13.53 2 GLY C O 1
ATOM 884 N N A ASP C 1 3 ? 0.661 42.700 24.937 0.80 11.28 3 ASP C N 1
ATOM 885 N N B ASP C 1 3 ? 0.715 42.690 24.902 0.20 12.14 3 ASP C N 1
ATOM 886 C CA A ASP C 1 3 ? 0.795 42.167 26.259 0.80 11.67 3 ASP C CA 1
ATOM 887 C CA B ASP C 1 3 ? 0.860 42.281 26.298 0.20 11.70 3 ASP C CA 1
ATOM 888 C C A ASP C 1 3 ? -0.579 41.796 26.883 0.80 10.25 3 ASP C C 1
ATOM 889 C C B ASP C 1 3 ? -0.508 41.889 26.892 0.20 9.70 3 ASP C C 1
ATOM 890 O O A ASP C 1 3 ? -1.654 42.237 26.432 0.80 12.64 3 ASP C O 1
ATOM 891 O O B ASP C 1 3 ? -1.541 42.323 26.362 0.20 11.54 3 ASP C O 1
ATOM 900 N N . LEU C 1 4 ? -0.505 41.026 27.913 1.00 10.40 4 LEU C N 1
ATOM 901 C CA . LEU C 1 4 ? -1.737 40.482 28.495 1.00 10.80 4 LEU C CA 1
ATOM 902 C C . LEU C 1 4 ? -2.709 41.605 28.946 1.00 10.05 4 LEU C C 1
ATOM 903 O O . LEU C 1 4 ? -3.933 41.418 28.804 1.00 10.94 4 LEU C O 1
ATOM 908 N N . ALA C 1 5 ? -2.222 42.704 29.484 1.00 10.90 5 ALA C N 1
ATOM 909 C CA . ALA C 1 5 ? -3.134 43.737 29.908 1.00 11.25 5 ALA C CA 1
ATOM 910 C C . ALA C 1 5 ? -3.875 44.301 28.689 1.00 10.32 5 ALA C C 1
ATOM 911 O O . ALA C 1 5 ? -5.116 44.467 28.757 1.00 11.03 5 ALA C O 1
ATOM 913 N N A ASN C 1 6 ? -3.164 44.564 27.593 0.50 11.29 6 ASN C N 1
ATOM 914 N N B ASN C 1 6 ? -3.198 44.507 27.579 0.50 11.25 6 ASN C N 1
ATOM 915 C CA A ASN C 1 6 ? -3.737 44.956 26.319 0.50 11.55 6 ASN C CA 1
ATOM 916 C CA B ASN C 1 6 ? -3.914 45.027 26.444 0.50 11.97 6 ASN C CA 1
ATOM 917 C C A ASN C 1 6 ? -4.786 43.927 25.811 0.50 9.92 6 ASN C C 1
ATOM 918 C C B ASN C 1 6 ? -4.839 43.920 25.827 0.50 9.88 6 ASN C C 1
ATOM 919 O O A ASN C 1 6 ? -5.896 44.372 25.408 0.50 10.65 6 ASN C O 1
ATOM 920 O O B ASN C 1 6 ? -5.896 44.311 25.322 0.50 11.02 6 ASN C O 1
ATOM 929 N N . GLU C 1 7 ? -4.481 42.687 25.908 1.00 10.22 7 GLU C N 1
ATOM 930 C CA . GLU C 1 7 ? -5.390 41.634 25.358 1.00 9.46 7 GLU C CA 1
ATOM 931 C C . GLU C 1 7 ? -6.615 41.542 26.261 1.00 9.83 7 GLU C C 1
ATOM 932 O O . GLU C 1 7 ? -7.745 41.393 25.729 1.00 10.63 7 GLU C O 1
ATOM 938 N N . ILE C 1 8 ? -6.488 41.630 27.592 1.00 10.18 8 ILE C N 1
ATOM 939 C CA . ILE C 1 8 ? -7.679 41.614 28.458 1.00 9.74 8 ILE C CA 1
ATOM 940 C C . ILE C 1 8 ? -8.530 42.860 28.131 1.00 10.03 8 ILE C C 1
ATOM 941 O O . ILE C 1 8 ? -9.791 42.734 28.073 1.00 10.94 8 ILE C O 1
ATOM 946 N N . ALA C 1 9 ? -7.939 44.042 27.958 1.00 10.07 9 ALA C N 1
ATOM 947 C CA . ALA C 1 9 ? -8.722 45.218 27.632 1.00 10.45 9 ALA C CA 1
ATOM 948 C C . ALA C 1 9 ? -9.472 45.084 26.294 1.00 10.75 9 ALA C C 1
ATOM 949 O O . ALA C 1 9 ? -10.666 45.409 26.184 1.00 11.17 9 ALA C O 1
ATOM 951 N N . ARG C 1 10 ? -8.771 44.519 25.265 1.00 10.20 10 ARG C N 1
ATOM 952 C CA . ARG C 1 10 ? -9.409 44.272 23.989 1.00 10.63 10 ARG C CA 1
ATOM 953 C C . ARG C 1 10 ? -10.592 43.322 24.156 1.00 9.75 10 ARG C C 1
ATOM 954 O O . ARG C 1 10 ? -11.702 43.611 23.588 1.00 11.23 10 ARG C O 1
ATOM 962 N N . CYS C 1 11 ? -10.424 42.246 24.910 1.00 9.63 11 CYS C N 1
ATOM 963 C CA . CYS C 1 11 ? -11.428 41.280 24.991 1.00 9.66 11 CYS C CA 1
ATOM 964 C C . CYS C 1 11 ? -12.642 41.871 25.779 1.00 9.34 11 CYS C C 1
ATOM 965 O O . CYS C 1 11 ? -13.805 41.583 25.474 1.00 10.43 11 CYS C O 1
ATOM 968 N N . THR C 1 12 ? -12.345 42.662 26.829 1.00 9.98 12 THR C N 1
ATOM 969 C CA . THR C 1 12 ? -13.473 43.314 27.581 1.00 10.81 12 THR C CA 1
ATOM 970 C C . THR C 1 12 ? -14.278 44.110 26.618 1.00 10.18 12 THR C C 1
ATOM 971 O O . THR C 1 12 ? -15.567 44.031 26.679 1.00 11.17 12 THR C O 1
ATOM 975 N N A LYS C 1 13 ? -13.654 44.954 25.833 0.50 11.12 13 LYS C N 1
ATOM 976 N N B LYS C 1 13 ? -13.654 44.978 25.859 0.50 11.21 13 LYS C N 1
ATOM 977 C CA A LYS C 1 13 ? -14.398 45.905 25.060 0.50 10.87 13 LYS C CA 1
ATOM 978 C CA B LYS C 1 13 ? -14.380 45.921 25.049 0.50 11.00 13 LYS C CA 1
ATOM 979 C C A LYS C 1 13 ? -15.189 45.206 23.960 0.50 10.95 13 LYS C C 1
ATOM 980 C C B LYS C 1 13 ? -15.175 45.207 23.962 0.50 10.99 13 LYS C C 1
ATOM 981 O O A LYS C 1 13 ? -16.398 45.522 23.693 0.50 11.46 13 LYS C O 1
ATOM 982 O O B LYS C 1 13 ? -16.367 45.510 23.711 0.50 11.63 13 LYS C O 1
ATOM 993 N N . LEU C 1 14 ? -14.572 44.231 23.298 1.00 10.61 14 LEU C N 1
ATOM 994 C CA . LEU C 1 14 ? -15.302 43.591 22.175 1.00 10.21 14 LEU C CA 1
ATOM 995 C C . LEU C 1 14 ? -16.354 42.693 22.733 1.00 10.16 14 LEU C C 1
ATOM 996 O O . LEU C 1 14 ? -17.475 42.618 22.181 1.00 11.69 14 LEU C O 1
ATOM 1001 N N . LEU C 1 15 ? -16.153 42.010 23.909 1.00 10.11 15 LEU C N 1
ATOM 1002 C CA . LEU C 1 15 ? -17.187 41.134 24.445 1.00 10.91 15 LEU C CA 1
ATOM 1003 C C . LEU C 1 15 ? -18.362 41.954 24.816 1.00 10.56 15 LEU C C 1
ATOM 1004 O O . LEU C 1 15 ? -19.546 41.595 24.613 1.00 12.27 15 LEU C O 1
ATOM 1009 N N . ASN C 1 16 ? -18.164 43.164 25.451 1.00 11.31 16 ASN C N 1
ATOM 1010 C CA . ASN C 1 16 ? -19.328 44.018 25.765 1.00 11.98 16 ASN C CA 1
ATOM 1011 C C . ASN C 1 16 ? -20.020 44.473 24.492 1.00 11.67 16 ASN C C 1
ATOM 1012 O O . ASN C 1 16 ? -21.274 44.483 24.491 1.00 13.64 16 ASN C O 1
ATOM 1017 N N . ALA C 1 17 ? -19.292 44.815 23.409 1.00 12.14 17 ALA C N 1
ATOM 1018 C CA . ALA C 1 17 ? -20.008 45.229 22.185 1.00 12.12 17 ALA C CA 1
ATOM 1019 C C . ALA C 1 17 ? -20.811 44.016 21.651 1.00 12.18 17 ALA C C 1
ATOM 1020 O O . ALA C 1 17 ? -21.972 44.234 21.144 1.00 14.25 17 ALA C O 1
ATOM 1022 N N . LEU C 1 18 ? -20.297 42.798 21.741 1.00 11.89 18 LEU C N 1
ATOM 1023 C CA . LEU C 1 18 ? -21.052 41.651 21.189 1.00 11.29 18 LEU C CA 1
ATOM 1024 C C . LEU C 1 18 ? -22.180 41.212 22.093 1.00 11.62 18 LEU C C 1
ATOM 1025 O O . LEU C 1 18 ? -23.020 40.438 21.679 1.00 13.03 18 LEU C O 1
ATOM 1030 N N . ASN C 1 19 ? -22.246 41.733 23.315 1.00 11.48 19 ASN C N 1
ATOM 1031 C CA . ASN C 1 19 ? -23.370 41.513 24.236 1.00 10.93 19 ASN C CA 1
ATOM 1032 C C . ASN C 1 19 ? -24.461 42.565 24.077 1.00 12.49 19 ASN C C 1
ATOM 1033 O O . ASN C 1 19 ? -25.357 42.636 24.987 1.00 12.49 19 ASN C O 1
ATOM 1038 N N . SER C 1 20 ? -24.562 43.307 22.959 1.00 12.55 20 SER C N 1
ATOM 1039 C CA . SER C 1 20 ? -25.580 44.300 22.901 1.00 13.79 20 SER C CA 1
ATOM 1040 C C . SER C 1 20 ? -26.984 43.676 22.890 1.00 13.38 20 SER C C 1
ATOM 1041 O O . SER C 1 20 ? -27.967 44.371 23.241 1.00 14.79 20 SER C O 1
ATOM 1044 N N . GLY C 1 21 ? -27.125 42.395 22.497 1.00 13.16 21 GLY C N 1
ATOM 1045 C CA . GLY C 1 21 ? -28.397 41.654 22.533 1.00 14.08 21 GLY C CA 1
ATOM 1046 C C . GLY C 1 21 ? -28.518 40.801 23.766 1.00 13.19 21 GLY C C 1
ATOM 1047 O O . GLY C 1 21 ? -29.519 40.043 23.839 1.00 13.93 21 GLY C O 1
ATOM 1048 N N . GLY C 1 22 ? -27.644 40.957 24.772 1.00 11.79 22 GLY C N 1
ATOM 1049 C CA . GLY C 1 22 ? -27.723 40.101 25.897 1.00 12.94 22 GLY C CA 1
ATOM 1050 C C . GLY C 1 22 ? -27.547 38.621 25.738 1.00 12.54 22 GLY C C 1
ATOM 1051 O O . GLY C 1 22 ? -28.074 37.810 26.485 1.00 14.28 22 GLY C O 1
ATOM 1052 N N . ASP C 1 23 ? -26.713 38.267 24.681 1.00 10.94 23 ASP C N 1
ATOM 1053 C CA . ASP C 1 23 ? -26.495 36.838 24.470 1.00 12.23 23 ASP C CA 1
ATOM 1054 C C . ASP C 1 23 ? -25.274 36.219 25.200 1.00 10.93 23 ASP C C 1
ATOM 1055 O O . ASP C 1 23 ? -25.148 34.997 25.176 1.00 13.00 23 ASP C O 1
ATOM 1060 N N . LEU C 1 24 ? -24.549 37.052 25.912 1.00 11.26 24 LEU C N 1
ATOM 1061 C CA . LEU C 1 24 ? -23.270 36.625 26.437 1.00 10.60 24 LEU C CA 1
ATOM 1062 C C . LEU C 1 24 ? -23.243 36.860 27.978 1.00 10.79 24 LEU C C 1
ATOM 1063 O O . LEU C 1 24 ? -22.221 37.256 28.562 1.00 11.18 24 LEU C O 1
ATOM 1068 N N . ALA C 1 25 ? -24.337 36.594 28.684 1.00 10.77 25 ALA C N 1
ATOM 1069 C CA . ALA C 1 25 ? -24.391 36.908 30.135 1.00 10.66 25 ALA C CA 1
ATOM 1070 C C . ALA C 1 25 ? -23.276 36.191 30.906 1.00 10.82 25 ALA C C 1
ATOM 1071 O O . ALA C 1 25 ? -22.602 36.857 31.738 1.00 11.24 25 ALA C O 1
ATOM 1073 N N . ASN C 1 26 ? -23.042 34.905 30.673 1.00 11.15 26 ASN C N 1
ATOM 1074 C CA . ASN C 1 26 ? -22.045 34.173 31.454 1.00 12.15 26 ASN C CA 1
ATOM 1075 C C . ASN C 1 26 ? -20.645 34.734 31.139 1.00 11.69 26 ASN C C 1
ATOM 1076 O O . ASN C 1 26 ? -19.842 34.880 32.101 1.00 11.91 26 ASN C O 1
ATOM 1081 N N . GLU C 1 27 ? -20.345 35.023 29.891 1.00 10.21 27 GLU C N 1
ATOM 1082 C CA . GLU C 1 27 ? -19.007 35.465 29.607 1.00 10.16 27 GLU C CA 1
ATOM 1083 C C . GLU C 1 27 ? -18.772 36.825 30.120 1.00 11.12 27 GLU C C 1
ATOM 1084 O O . GLU C 1 27 ? -17.668 37.142 30.644 1.00 10.02 27 GLU C O 1
ATOM 1090 N N . ILE C 1 28 ? -19.770 37.728 30.068 1.00 9.74 28 ILE C N 1
ATOM 1091 C CA . ILE C 1 28 ? -19.622 39.039 30.670 1.00 9.42 28 ILE C CA 1
ATOM 1092 C C . ILE C 1 28 ? -19.460 38.963 32.192 1.00 8.90 28 ILE C C 1
ATOM 1093 O O . ILE C 1 28 ? -18.615 39.730 32.752 1.00 10.14 28 ILE C O 1
ATOM 1098 N N . ALA C 1 29 ? -20.172 38.072 32.863 1.00 9.61 29 ALA C N 1
ATOM 1099 C CA . ALA C 1 29 ? -20.001 37.927 34.264 1.00 10.57 29 ALA C CA 1
ATOM 1100 C C . ALA C 1 29 ? -18.589 37.468 34.606 1.00 9.98 29 ALA C C 1
ATOM 1101 O O . ALA C 1 29 ? -17.947 37.979 35.548 1.00 10.64 29 ALA C O 1
ATOM 1103 N N . ARG C 1 30 ? -18.057 36.473 33.855 1.00 10.55 30 ARG C N 1
ATOM 1104 C CA A ARG C 1 30 ? -16.708 35.969 34.097 0.50 11.78 30 ARG C CA 1
ATOM 1105 C CA B ARG C 1 30 ? -16.756 35.957 34.203 0.50 10.76 30 ARG C CA 1
ATOM 1106 C C . ARG C 1 30 ? -15.721 37.084 33.915 1.00 10.15 30 ARG C C 1
ATOM 1107 O O . ARG C 1 30 ? -14.773 37.260 34.725 1.00 11.93 30 ARG C O 1
ATOM 1122 N N . CYS C 1 31 ? -15.867 37.858 32.838 1.00 9.91 31 CYS C N 1
ATOM 1123 C CA . CYS C 1 31 ? -15.016 38.988 32.545 1.00 10.36 31 CYS C CA 1
ATOM 1124 C C . CYS C 1 31 ? -15.018 40.005 33.716 1.00 9.77 31 CYS C C 1
ATOM 1125 O O . CYS C 1 31 ? -13.966 40.438 34.158 1.00 10.76 31 CYS C O 1
ATOM 1128 N N . THR C 1 32 ? -16.213 40.392 34.137 1.00 10.15 32 THR C N 1
ATOM 1129 C CA . THR C 1 32 ? -16.324 41.376 35.180 1.00 10.84 32 THR C CA 1
ATOM 1130 C C . THR C 1 32 ? -15.741 40.888 36.463 1.00 9.69 32 THR C C 1
ATOM 1131 O O . THR C 1 32 ? -14.985 41.616 37.146 1.00 11.49 32 THR C O 1
ATOM 1135 N N . LYS C 1 33 ? -15.927 39.632 36.840 1.00 10.28 33 LYS C N 1
ATOM 1136 C CA . LYS C 1 33 ? -15.350 39.080 38.052 1.00 12.31 33 LYS C CA 1
ATOM 1137 C C . LYS C 1 33 ? -13.846 39.050 37.932 1.00 11.48 33 LYS C C 1
ATOM 1138 O O . LYS C 1 33 ? -13.147 39.358 38.939 1.00 13.04 33 LYS C O 1
ATOM 1144 N N . LEU C 1 34 ? -13.277 38.659 36.791 1.00 11.76 34 LEU C N 1
ATOM 1145 C CA . LEU C 1 34 ? -11.828 38.722 36.696 1.00 10.71 34 LEU C CA 1
ATOM 1146 C C . LEU C 1 34 ? -11.372 40.148 36.847 1.00 11.27 34 LEU C C 1
ATOM 1147 O O . LEU C 1 34 ? -10.343 40.405 37.581 1.00 11.55 34 LEU C O 1
ATOM 1152 N N . LEU C 1 35 ? -12.000 41.091 36.178 1.00 10.56 35 LEU C N 1
ATOM 1153 C CA . LEU C 1 35 ? -11.537 42.485 36.219 1.00 10.68 35 LEU C CA 1
ATOM 1154 C C . LEU C 1 35 ? -11.587 43.023 37.651 1.00 10.61 35 LEU C C 1
ATOM 1155 O O . LEU C 1 35 ? -10.777 43.969 37.931 1.00 11.30 35 LEU C O 1
ATOM 1160 N N . ASN C 1 36 ? -12.489 42.582 38.516 1.00 11.24 36 ASN C N 1
ATOM 1161 C CA . ASN C 1 36 ? -12.639 43.141 39.817 1.00 12.34 36 ASN C CA 1
ATOM 1162 C C . ASN C 1 36 ? -11.987 42.230 40.819 1.00 12.06 36 ASN C C 1
ATOM 1163 O O . ASN C 1 36 ? -12.124 42.465 42.058 1.00 14.23 36 ASN C O 1
ATOM 1168 N N . ALA C 1 37 ? -11.292 41.142 40.465 1.00 12.66 37 ALA C N 1
ATOM 1169 C CA . ALA C 1 37 ? -10.907 40.121 41.417 1.00 14.89 37 ALA C CA 1
ATOM 1170 C C . ALA C 1 37 ? -9.945 40.587 42.470 1.00 16.23 37 ALA C C 1
ATOM 1171 O O . ALA C 1 37 ? -9.968 40.120 43.637 1.00 18.64 37 ALA C O 1
ATOM 1173 N N . LEU C 1 38 ? -9.002 41.502 42.179 1.00 14.66 38 LEU C N 1
ATOM 1174 C CA . LEU C 1 38 ? -8.110 41.985 43.244 1.00 15.59 38 LEU C CA 1
ATOM 1175 C C . LEU C 1 38 ? -8.873 42.823 44.272 1.00 16.29 38 LEU C C 1
ATOM 1176 O O . LEU C 1 38 ? -8.429 42.944 45.427 1.00 19.91 38 LEU C O 1
ATOM 1181 N N . ASN C 1 39 ? -9.975 43.378 43.894 1.00 17.35 39 ASN C N 1
ATOM 1182 C CA . ASN C 1 39 ? -10.781 44.197 44.827 1.00 17.89 39 ASN C CA 1
ATOM 1183 C C . ASN C 1 39 ? -11.710 43.347 45.565 1.00 19.19 39 ASN C C 1
ATOM 1184 O O . ASN C 1 39 ? -12.055 43.713 46.776 1.00 25.83 39 ASN C O 1
ATOM 1189 N N . SER C 1 40 ? -12.224 42.297 45.015 1.00 20.42 40 SER C N 1
ATOM 1190 C CA . SER C 1 40 ? -13.288 41.553 45.613 1.00 23.94 40 SER C CA 1
ATOM 1191 C C . SER C 1 40 ? -12.795 40.399 46.467 1.00 28.13 40 SER C C 1
ATOM 1192 O O . SER C 1 40 ? -13.574 39.880 47.207 1.00 36.48 40 SER C O 1
ATOM 1195 N N . GLY C 1 41 ? -11.502 40.093 46.388 1.00 27.40 41 GLY C N 1
ATOM 1196 C CA . GLY C 1 41 ? -10.842 38.896 46.958 1.00 33.79 41 GLY C CA 1
ATOM 1197 C C . GLY C 1 41 ? -11.182 37.617 46.215 1.00 28.45 41 GLY C C 1
ATOM 1198 O O . GLY C 1 41 ? -11.032 36.526 46.743 1.00 41.93 41 GLY C O 1
ATOM 1199 N N . GLY C 1 42 ? -11.592 37.803 44.968 1.00 30.26 42 GLY C N 1
ATOM 1200 C CA . GLY C 1 42 ? -11.977 36.734 44.039 1.00 26.95 42 GLY C CA 1
ATOM 1201 C C . GLY C 1 42 ? -10.695 36.065 43.689 1.00 25.35 42 GLY C C 1
ATOM 1202 O O . GLY C 1 42 ? -9.628 36.624 43.920 1.00 28.94 42 GLY C O 1
ATOM 1203 N N . ASP C 1 43 ? -10.740 34.857 43.136 1.00 26.48 43 ASP C N 1
ATOM 1204 C CA . ASP C 1 43 ? -9.525 34.104 42.740 1.00 25.90 43 ASP C CA 1
ATOM 1205 C C . ASP C 1 43 ? -9.140 34.364 41.294 1.00 24.17 43 ASP C C 1
ATOM 1206 O O . ASP C 1 43 ? -9.935 33.977 40.433 1.00 23.20 43 ASP C O 1
ATOM 1211 N N . LEU C 1 44 ? -8.072 35.100 41.003 1.00 24.38 44 LEU C N 1
ATOM 1212 C CA . LEU C 1 44 ? -7.813 35.521 39.616 1.00 19.00 44 LEU C CA 1
ATOM 1213 C C . LEU C 1 44 ? -7.633 34.271 38.743 1.00 20.58 44 LEU C C 1
ATOM 1214 O O . LEU C 1 44 ? -8.074 34.257 37.606 1.00 20.95 44 LEU C O 1
ATOM 1219 N N . ALA C 1 45 ? -6.960 33.272 39.273 1.00 21.44 45 ALA C N 1
ATOM 1220 C CA . ALA C 1 45 ? -6.627 32.125 38.452 1.00 23.45 45 ALA C CA 1
ATOM 1221 C C . ALA C 1 45 ? -7.900 31.371 38.102 1.00 19.88 45 ALA C C 1
ATOM 1222 O O . ALA C 1 45 ? -8.042 30.864 36.917 1.00 19.84 45 ALA C O 1
ATOM 1224 N N A ASN C 1 46 ? -8.822 31.217 39.047 0.50 21.20 46 ASN C N 1
ATOM 1225 N N B ASN C 1 46 ? -8.842 31.255 39.062 0.50 21.63 46 ASN C N 1
ATOM 1226 C CA A ASN C 1 46 ? -9.997 30.427 38.746 0.50 21.19 46 ASN C CA 1
ATOM 1227 C CA B ASN C 1 46 ? -10.128 30.554 38.841 0.50 23.62 46 ASN C CA 1
ATOM 1228 C C A ASN C 1 46 ? -10.927 31.226 37.755 0.50 17.57 46 ASN C C 1
ATOM 1229 C C B ASN C 1 46 ? -10.892 31.250 37.720 0.50 18.82 46 ASN C C 1
ATOM 1230 O O A ASN C 1 46 ? -11.562 30.631 36.879 0.50 21.68 46 ASN C O 1
ATOM 1231 O O B ASN C 1 46 ? -11.418 30.635 36.787 0.50 23.01 46 ASN C O 1
ATOM 1240 N N . GLU C 1 47 ? -10.972 32.573 37.831 1.00 18.55 47 GLU C N 1
ATOM 1241 C CA . GLU C 1 47 ? -11.721 33.375 36.849 1.00 19.18 47 GLU C CA 1
ATOM 1242 C C . GLU C 1 47 ? -11.076 33.323 35.500 1.00 19.47 47 GLU C C 1
ATOM 1243 O O . GLU C 1 47 ? -11.774 33.105 34.502 1.00 18.37 47 GLU C O 1
ATOM 1249 N N . ILE C 1 48 ? -9.777 33.535 35.429 1.00 15.76 48 ILE C N 1
ATOM 1250 C CA . ILE C 1 48 ? -9.178 33.637 34.079 1.00 14.84 48 ILE C CA 1
ATOM 1251 C C . ILE C 1 48 ? -9.196 32.252 33.423 1.00 14.23 48 ILE C C 1
ATOM 1252 O O . ILE C 1 48 ? -9.212 32.216 32.181 1.00 15.07 48 ILE C O 1
ATOM 1257 N N . ALA C 1 49 ? -9.121 31.144 34.161 1.00 15.92 49 ALA C N 1
ATOM 1258 C CA . ALA C 1 49 ? -9.174 29.829 33.525 1.00 17.76 49 ALA C CA 1
ATOM 1259 C C . ALA C 1 49 ? -10.451 29.744 32.672 1.00 18.87 49 ALA C C 1
ATOM 1260 O O . ALA C 1 49 ? -10.400 29.146 31.620 1.00 21.37 49 ALA C O 1
ATOM 1262 N N . ARG C 1 50 ? -11.549 30.272 33.134 1.00 18.01 50 ARG C N 1
ATOM 1263 C CA . ARG C 1 50 ? -12.879 30.157 32.522 1.00 19.42 50 ARG C CA 1
ATOM 1264 C C . ARG C 1 50 ? -13.058 31.086 31.319 1.00 20.70 50 ARG C C 1
ATOM 1265 O O . ARG C 1 50 ? -14.071 30.971 30.626 1.00 26.48 50 ARG C O 1
ATOM 1273 N N . CYS C 1 51 ? -12.127 31.993 31.059 1.00 16.48 51 CYS C N 1
ATOM 1274 C CA . CYS C 1 51 ? -12.230 32.832 29.838 1.00 14.72 51 CYS C CA 1
ATOM 1275 C C . CYS C 1 51 ? -10.929 32.804 29.013 1.00 13.37 51 CYS C C 1
ATOM 1276 O O . CYS C 1 51 ? -10.795 33.582 28.073 1.00 13.67 51 CYS C O 1
ATOM 1279 N N . THR C 1 52 ? -10.020 31.874 29.373 1.00 15.14 52 THR C N 1
ATOM 1280 C CA . THR C 1 52 ? -8.803 31.740 28.596 1.00 13.46 52 THR C CA 1
ATOM 1281 C C . THR C 1 52 ? -8.996 31.491 27.120 1.00 14.35 52 THR C C 1
ATOM 1282 O O . THR C 1 52 ? -8.328 32.049 26.297 1.00 14.00 52 THR C O 1
ATOM 1286 N N A LYS C 1 53 ? -10.018 30.689 26.789 0.50 14.49 53 LYS C N 1
ATOM 1287 N N B LYS C 1 53 ? -10.016 30.700 26.832 0.50 14.44 53 LYS C N 1
ATOM 1288 C CA A LYS C 1 53 ? -10.215 30.370 25.332 0.50 14.27 53 LYS C CA 1
ATOM 1289 C CA B LYS C 1 53 ? -10.281 30.331 25.446 0.50 13.80 53 LYS C CA 1
ATOM 1290 C C A LYS C 1 53 ? -10.634 31.592 24.600 0.50 12.98 53 LYS C C 1
ATOM 1291 C C B LYS C 1 53 ? -10.655 31.559 24.640 0.50 12.74 53 LYS C C 1
ATOM 1292 O O A LYS C 1 53 ? -10.289 31.724 23.388 0.50 14.60 53 LYS C O 1
ATOM 1293 O O B LYS C 1 53 ? -10.297 31.675 23.427 0.50 14.96 53 LYS C O 1
ATOM 1304 N N . LEU C 1 54 ? -11.319 32.556 25.264 1.00 11.75 54 LEU C N 1
ATOM 1305 C CA . LEU C 1 54 ? -11.682 33.777 24.556 1.00 10.60 54 LEU C CA 1
ATOM 1306 C C . LEU C 1 54 ? -10.426 34.629 24.254 1.00 10.67 54 LEU C C 1
ATOM 1307 O O . LEU C 1 54 ? -10.315 35.214 23.193 1.00 11.30 54 LEU C O 1
ATOM 1312 N N . LEU C 1 55 ? -9.556 34.768 25.289 1.00 10.99 55 LEU C N 1
ATOM 1313 C CA . LEU C 1 55 ? -8.315 35.557 25.080 1.00 10.61 55 LEU C CA 1
ATOM 1314 C C . LEU C 1 55 ? -7.475 34.822 23.979 1.00 10.20 55 LEU C C 1
ATOM 1315 O O . LEU C 1 55 ? -6.893 35.555 23.165 1.00 11.68 55 LEU C O 1
ATOM 1320 N N . ASN C 1 56 ? -7.457 33.503 23.996 1.00 11.19 56 ASN C N 1
ATOM 1321 C CA . ASN C 1 56 ? -6.618 32.811 22.984 1.00 12.59 56 ASN C CA 1
ATOM 1322 C C . ASN C 1 56 ? -7.159 33.123 21.614 1.00 12.03 56 ASN C C 1
ATOM 1323 O O . ASN C 1 56 ? -6.425 33.321 20.623 1.00 13.91 56 ASN C O 1
ATOM 1328 N N . ALA C 1 57 ? -8.477 33.143 21.474 1.00 11.31 57 ALA C N 1
ATOM 1329 C CA . ALA C 1 57 ? -9.111 33.387 20.165 1.00 12.22 57 ALA C CA 1
ATOM 1330 C C . ALA C 1 57 ? -8.816 34.816 19.641 1.00 11.33 57 ALA C C 1
ATOM 1331 O O . ALA C 1 57 ? -8.503 35.070 18.459 1.00 12.52 57 ALA C O 1
ATOM 1333 N N . LEU C 1 58 ? -8.974 35.831 20.552 1.00 11.02 58 LEU C N 1
ATOM 1334 C CA . LEU C 1 58 ? -8.848 37.192 20.138 1.00 10.77 58 LEU C CA 1
ATOM 1335 C C . LEU C 1 58 ? -7.401 37.702 20.099 1.00 10.32 58 LEU C C 1
ATOM 1336 O O . LEU C 1 58 ? -7.149 38.774 19.545 1.00 11.00 58 LEU C O 1
ATOM 1341 N N . ASN C 1 59 ? -6.473 36.920 20.641 1.00 10.76 59 ASN C N 1
ATOM 1342 C CA . ASN C 1 59 ? -5.090 37.421 20.879 1.00 11.90 59 ASN C CA 1
ATOM 1343 C C . ASN C 1 59 ? -4.500 37.987 19.603 1.00 11.66 59 ASN C C 1
ATOM 1344 O O . ASN C 1 59 ? -4.445 37.340 18.559 1.00 12.93 59 ASN C O 1
ATOM 1349 N N . SER C 1 60 ? -3.976 39.234 19.729 1.00 11.99 60 SER C N 1
ATOM 1350 C CA . SER C 1 60 ? -3.174 39.849 18.679 1.00 12.68 60 SER C CA 1
ATOM 1351 C C . SER C 1 60 ? -1.687 39.896 18.946 1.00 12.82 60 SER C C 1
ATOM 1352 O O . SER C 1 60 ? -0.972 40.467 18.118 1.00 16.31 60 SER C O 1
ATOM 1355 N N . GLY D 1 1 ? -26.313 6.170 50.766 1.00 13.10 1 GLY D N 1
ATOM 1356 C CA . GLY D 1 1 ? -27.771 6.511 50.666 1.00 14.87 1 GLY D CA 1
ATOM 1357 C C . GLY D 1 1 ? -28.189 7.109 52.040 1.00 13.32 1 GLY D C 1
ATOM 1358 O O . GLY D 1 1 ? -29.383 7.315 52.259 1.00 18.63 1 GLY D O 1
ATOM 1359 N N . GLY D 1 2 ? -27.303 7.403 53.009 1.00 14.32 2 GLY D N 1
ATOM 1360 C CA . GLY D 1 2 ? -27.670 8.162 54.253 1.00 14.19 2 GLY D CA 1
ATOM 1361 C C . GLY D 1 2 ? -27.847 9.614 53.926 1.00 11.62 2 GLY D C 1
ATOM 1362 O O . GLY D 1 2 ? -27.709 10.121 52.838 1.00 15.25 2 GLY D O 1
ATOM 1363 N N A ASP D 1 3 ? -28.222 10.366 54.981 0.50 12.19 3 ASP D N 1
ATOM 1364 N N B ASP D 1 3 ? -28.238 10.381 54.958 0.50 12.34 3 ASP D N 1
ATOM 1365 C CA A ASP D 1 3 ? -28.320 11.813 54.711 0.50 11.83 3 ASP D CA 1
ATOM 1366 C CA B ASP D 1 3 ? -28.365 11.828 54.690 0.50 12.42 3 ASP D CA 1
ATOM 1367 C C A ASP D 1 3 ? -26.960 12.475 54.399 0.50 10.17 3 ASP D C 1
ATOM 1368 C C B ASP D 1 3 ? -26.986 12.463 54.378 0.50 10.42 3 ASP D C 1
ATOM 1369 O O A ASP D 1 3 ? -25.894 11.917 54.727 0.50 11.91 3 ASP D O 1
ATOM 1370 O O B ASP D 1 3 ? -25.936 11.907 54.749 0.50 12.08 3 ASP D O 1
ATOM 1379 N N . LEU D 1 4 ? -27.043 13.638 53.823 1.00 10.66 4 LEU D N 1
ATOM 1380 C CA . LEU D 1 4 ? -25.789 14.284 53.368 1.00 10.97 4 LEU D CA 1
ATOM 1381 C C . LEU D 1 4 ? -24.827 14.492 54.558 1.00 10.63 4 LEU D C 1
ATOM 1382 O O . LEU D 1 4 ? -23.591 14.377 54.354 1.00 11.34 4 LEU D O 1
ATOM 1387 N N . ALA D 1 5 ? -25.301 14.825 55.779 1.00 10.63 5 ALA D N 1
ATOM 1388 C CA . ALA D 1 5 ? -24.337 15.052 56.856 1.00 11.85 5 ALA D CA 1
ATOM 1389 C C . ALA D 1 5 ? -23.602 13.771 57.173 1.00 10.92 5 ALA D C 1
ATOM 1390 O O . ALA D 1 5 ? -22.394 13.767 57.389 1.00 12.05 5 ALA D O 1
ATOM 1392 N N . ASN D 1 6 ? -24.347 12.637 57.204 1.00 11.89 6 ASN D N 1
ATOM 1393 C CA . ASN D 1 6 ? -23.720 11.335 57.459 1.00 12.49 6 ASN D CA 1
ATOM 1394 C C . ASN D 1 6 ? -22.751 10.997 56.310 1.00 10.02 6 ASN D C 1
ATOM 1395 O O . ASN D 1 6 ? -21.634 10.479 56.623 1.00 11.33 6 ASN D O 1
ATOM 1400 N N . GLU D 1 7 ? -23.065 11.319 55.112 1.00 10.81 7 GLU D N 1
ATOM 1401 C CA . GLU D 1 7 ? -22.176 10.963 53.976 1.00 9.54 7 GLU D CA 1
ATOM 1402 C C . GLU D 1 7 ? -20.922 11.856 54.036 1.00 10.21 7 GLU D C 1
ATOM 1403 O O . GLU D 1 7 ? -19.776 11.359 53.752 1.00 11.22 7 GLU D O 1
ATOM 1409 N N . ILE D 1 8 ? -21.031 13.137 54.374 1.00 10.93 8 ILE D N 1
ATOM 1410 C CA . ILE D 1 8 ? -19.820 13.992 54.503 1.00 10.93 8 ILE D CA 1
ATOM 1411 C C . ILE D 1 8 ? -18.979 13.426 55.667 1.00 10.83 8 ILE D C 1
ATOM 1412 O O . ILE D 1 8 ? -17.723 13.379 55.536 1.00 11.83 8 ILE D O 1
ATOM 1417 N N . ALA D 1 9 ? -19.582 13.018 56.777 1.00 11.22 9 ALA D N 1
ATOM 1418 C CA . ALA D 1 9 ? -18.807 12.492 57.865 1.00 11.94 9 ALA D CA 1
ATOM 1419 C C . ALA D 1 9 ? -18.078 11.212 57.457 1.00 12.12 9 ALA D C 1
ATOM 1420 O O . ALA D 1 9 ? -16.883 11.031 57.769 1.00 12.55 9 ALA D O 1
ATOM 1422 N N . ARG D 1 10 ? -18.768 10.279 56.779 1.00 11.84 10 ARG D N 1
ATOM 1423 C CA . ARG D 1 10 ? -18.141 9.054 56.295 1.00 11.52 10 ARG D CA 1
ATOM 1424 C C . ARG D 1 10 ? -16.923 9.417 55.409 1.00 11.26 10 ARG D C 1
ATOM 1425 O O . ARG D 1 10 ? -15.824 8.817 55.537 1.00 12.00 10 ARG D O 1
ATOM 1433 N N . CYS D 1 11 ? -17.143 10.359 54.501 1.00 10.55 11 CYS D N 1
ATOM 1434 C CA . CYS D 1 11 ? -16.122 10.611 53.522 1.00 10.79 11 CYS D CA 1
ATOM 1435 C C . CYS D 1 11 ? -14.907 11.301 54.175 1.00 10.68 11 CYS D C 1
ATOM 1436 O O . CYS D 1 11 ? -13.737 11.041 53.881 1.00 11.41 11 CYS D O 1
ATOM 1439 N N . THR D 1 12 ? -15.179 12.193 55.161 1.00 11.34 12 THR D N 1
ATOM 1440 C CA . THR D 1 12 ? -14.062 12.789 55.965 1.00 12.12 12 THR D CA 1
ATOM 1441 C C . THR D 1 12 ? -13.226 11.686 56.644 1.00 11.06 12 THR D C 1
ATOM 1442 O O . THR D 1 12 ? -11.954 11.718 56.560 1.00 11.78 12 THR D O 1
ATOM 1446 N N . LYS D 1 13 ? -13.848 10.738 57.322 1.00 12.04 13 LYS D N 1
ATOM 1447 C CA . LYS D 1 13 ? -13.152 9.780 58.060 1.00 12.00 13 LYS D CA 1
ATOM 1448 C C . LYS D 1 13 ? -12.383 8.849 57.171 1.00 12.00 13 LYS D C 1
ATOM 1449 O O . LYS D 1 13 ? -11.188 8.530 57.423 1.00 13.10 13 LYS D O 1
ATOM 1455 N N . LEU D 1 14 ? -12.983 8.437 56.054 1.00 12.72 14 LEU D N 1
ATOM 1456 C CA . LEU D 1 14 ? -12.229 7.516 55.155 1.00 12.27 14 LEU D CA 1
ATOM 1457 C C . LEU D 1 14 ? -11.101 8.230 54.474 1.00 11.45 14 LEU D C 1
ATOM 1458 O O . LEU D 1 14 ? -10.014 7.674 54.303 1.00 12.74 14 LEU D O 1
ATOM 1463 N N . LEU D 1 15 ? -11.338 9.476 54.022 1.00 12.12 15 LEU D N 1
ATOM 1464 C CA . LEU D 1 15 ? -10.279 10.201 53.373 1.00 13.17 15 LEU D CA 1
ATOM 1465 C C . LEU D 1 15 ? -9.094 10.347 54.287 1.00 11.74 15 LEU D C 1
ATOM 1466 O O . LEU D 1 15 ? -7.903 10.237 53.924 1.00 14.23 15 LEU D O 1
ATOM 1471 N N . ASN D 1 16 ? -9.349 10.701 55.580 1.00 11.86 16 ASN D N 1
ATOM 1472 C CA . ASN D 1 16 ? -8.212 10.827 56.482 1.00 13.01 16 ASN D CA 1
ATOM 1473 C C . ASN D 1 16 ? -7.454 9.521 56.634 1.00 12.29 16 ASN D C 1
ATOM 1474 O O . ASN D 1 16 ? -6.252 9.488 56.732 1.00 14.47 16 ASN D O 1
ATOM 1479 N N . ALA D 1 17 ? -8.226 8.414 56.754 1.00 13.25 17 ALA D N 1
ATOM 1480 C CA . ALA D 1 17 ? -7.531 7.091 56.913 1.00 13.19 17 ALA D CA 1
ATOM 1481 C C . ALA D 1 17 ? -6.709 6.816 55.687 1.00 12.63 17 ALA D C 1
ATOM 1482 O O . ALA D 1 17 ? -5.553 6.291 55.786 1.00 14.36 17 ALA D O 1
ATOM 1484 N N . LEU D 1 18 ? -7.198 7.126 54.487 1.00 13.21 18 LEU D N 1
ATOM 1485 C CA . LEU D 1 18 ? -6.453 6.821 53.224 1.00 11.58 18 LEU D CA 1
ATOM 1486 C C . LEU D 1 18 ? -5.309 7.798 52.965 1.00 12.21 18 LEU D C 1
ATOM 1487 O O . LEU D 1 18 ? -4.463 7.522 52.133 1.00 14.34 18 LEU D O 1
ATOM 1492 N N . ASN D 1 19 ? -5.273 8.902 53.710 1.00 12.48 19 ASN D N 1
ATOM 1493 C CA . ASN D 1 19 ? -4.180 9.879 53.670 1.00 11.80 19 ASN D CA 1
ATOM 1494 C C . ASN D 1 19 ? -3.085 9.546 54.667 1.00 11.91 19 ASN D C 1
ATOM 1495 O O . ASN D 1 19 ? -2.182 10.437 54.929 1.00 13.24 19 ASN D O 1
ATOM 1500 N N . SER D 1 20 ? -2.985 8.316 55.228 1.00 13.24 20 SER D N 1
ATOM 1501 C CA . SER D 1 20 ? -1.919 8.039 56.180 1.00 13.36 20 SER D CA 1
ATOM 1502 C C . SER D 1 20 ? -0.517 8.130 55.581 1.00 14.33 20 SER D C 1
ATOM 1503 O O . SER D 1 20 ? 0.420 8.377 56.328 1.00 15.98 20 SER D O 1
ATOM 1506 N N . GLY D 1 21 ? -0.412 8.023 54.262 1.00 14.01 21 GLY D N 1
ATOM 1507 C CA . GLY D 1 21 ? 0.855 8.213 53.527 1.00 15.21 21 GLY D CA 1
ATOM 1508 C C . GLY D 1 21 ? 0.995 9.558 52.900 1.00 13.84 21 GLY D C 1
ATOM 1509 O O . GLY D 1 21 ? 2.002 9.748 52.123 1.00 15.61 21 GLY D O 1
ATOM 1510 N N . GLY D 1 22 ? 0.114 10.512 53.199 1.00 12.53 22 GLY D N 1
ATOM 1511 C CA . GLY D 1 22 ? 0.179 11.803 52.581 1.00 12.57 22 GLY D CA 1
ATOM 1512 C C . GLY D 1 22 ? 0.015 11.877 51.086 1.00 12.70 22 GLY D C 1
ATOM 1513 O O . GLY D 1 22 ? 0.527 12.775 50.453 1.00 14.74 22 GLY D O 1
ATOM 1514 N N . ASP D 1 23 ? -0.805 10.897 50.537 1.00 12.45 23 ASP D N 1
ATOM 1515 C CA . ASP D 1 23 ? -1.058 10.969 49.116 1.00 12.45 23 ASP D CA 1
ATOM 1516 C C . ASP D 1 23 ? -2.246 11.759 48.650 1.00 12.36 23 ASP D C 1
ATOM 1517 O O . ASP D 1 23 ? -2.364 11.924 47.449 1.00 13.87 23 ASP D O 1
ATOM 1522 N N . LEU D 1 24 ? -2.999 12.292 49.592 1.00 11.82 24 LEU D N 1
ATOM 1523 C CA . LEU D 1 24 ? -4.312 12.903 49.251 1.00 12.88 24 LEU D CA 1
ATOM 1524 C C . LEU D 1 24 ? -4.302 14.378 49.754 1.00 11.14 24 LEU D C 1
ATOM 1525 O O . LEU D 1 24 ? -5.337 14.874 50.249 1.00 11.59 24 LEU D O 1
ATOM 1530 N N . ALA D 1 25 ? -3.201 15.121 49.594 1.00 11.34 25 ALA D N 1
ATOM 1531 C CA . ALA D 1 25 ? -3.194 16.487 50.170 1.00 11.37 25 ALA D CA 1
ATOM 1532 C C . ALA D 1 25 ? -4.284 17.333 49.618 1.00 11.09 25 ALA D C 1
ATOM 1533 O O . ALA D 1 25 ? -4.948 18.069 50.434 1.00 11.79 25 ALA D O 1
ATOM 1535 N N . ASN D 1 26 ? -4.512 17.354 48.315 1.00 11.71 26 ASN D N 1
ATOM 1536 C CA . ASN D 1 26 ? -5.538 18.244 47.805 1.00 13.19 26 ASN D CA 1
ATOM 1537 C C . ASN D 1 26 ? -6.927 17.873 48.229 1.00 11.93 26 ASN D C 1
ATOM 1538 O O . ASN D 1 26 ? -7.709 18.778 48.590 1.00 13.06 26 ASN D O 1
ATOM 1543 N N . GLU D 1 27 ? -7.232 16.577 48.326 1.00 11.31 27 GLU D N 1
ATOM 1544 C CA . GLU D 1 27 ? -8.563 16.134 48.714 1.00 12.52 27 GLU D CA 1
ATOM 1545 C C . GLU D 1 27 ? -8.784 16.487 50.125 1.00 11.53 27 GLU D C 1
ATOM 1546 O O . GLU D 1 27 ? -9.872 16.929 50.517 1.00 10.91 27 GLU D O 1
ATOM 1552 N N . ILE D 1 28 ? -7.793 16.268 51.023 1.00 10.93 28 ILE D N 1
ATOM 1553 C CA . ILE D 1 28 ? -7.941 16.625 52.443 1.00 10.66 28 ILE D CA 1
ATOM 1554 C C . ILE D 1 28 ? -8.123 18.141 52.573 1.00 10.43 28 ILE D C 1
ATOM 1555 O O . ILE D 1 28 ? -8.958 18.569 53.416 1.00 10.79 28 ILE D O 1
ATOM 1560 N N . ALA D 1 29 ? -7.391 18.947 51.828 1.00 9.99 29 ALA D N 1
ATOM 1561 C CA . ALA D 1 29 ? -7.558 20.372 51.914 1.00 10.83 29 ALA D CA 1
ATOM 1562 C C . ALA D 1 29 ? -8.993 20.812 51.529 1.00 11.08 29 ALA D C 1
ATOM 1563 O O . ALA D 1 29 ? -9.595 21.643 52.209 1.00 11.74 29 ALA D O 1
ATOM 1565 N N A ARG D 1 30 ? -9.475 20.251 50.415 0.50 11.28 30 ARG D N 1
ATOM 1566 N N B ARG D 1 30 ? -9.490 20.253 50.419 0.50 11.31 30 ARG D N 1
ATOM 1567 C CA A ARG D 1 30 ? -10.817 20.598 49.993 0.50 12.07 30 ARG D CA 1
ATOM 1568 C CA B ARG D 1 30 ? -10.860 20.557 50.005 0.50 12.27 30 ARG D CA 1
ATOM 1569 C C A ARG D 1 30 ? -11.849 20.164 51.003 0.50 11.15 30 ARG D C 1
ATOM 1570 C C B ARG D 1 30 ? -11.860 20.161 51.027 0.50 11.18 30 ARG D C 1
ATOM 1571 O O A ARG D 1 30 ? -12.781 20.934 51.351 0.50 13.38 30 ARG D O 1
ATOM 1572 O O B ARG D 1 30 ? -12.801 20.907 51.365 0.50 13.33 30 ARG D O 1
ATOM 1587 N N . CYS D 1 31 ? -11.687 18.975 51.580 1.00 11.08 31 CYS D N 1
ATOM 1588 C CA . CYS D 1 31 ? -12.566 18.512 52.641 1.00 11.83 31 CYS D CA 1
ATOM 1589 C C . CYS D 1 31 ? -12.546 19.413 53.882 1.00 10.64 31 CYS D C 1
ATOM 1590 O O . CYS D 1 31 ? -13.608 19.831 54.340 1.00 11.60 31 CYS D O 1
ATOM 1593 N N . THR D 1 32 ? -11.325 19.770 54.295 1.00 11.34 32 THR D N 1
ATOM 1594 C CA . THR D 1 32 ? -11.223 20.653 55.471 1.00 12.39 32 THR D CA 1
ATOM 1595 C C . THR D 1 32 ? -11.809 21.983 55.194 1.00 10.55 32 THR D C 1
ATOM 1596 O O . THR D 1 32 ? -12.565 22.511 56.105 1.00 12.96 32 THR D O 1
ATOM 1600 N N . LYS D 1 33 ? -11.643 22.594 54.054 1.00 11.85 33 LYS D N 1
ATOM 1601 C CA . LYS D 1 33 ? -12.174 23.895 53.754 1.00 12.87 33 LYS D CA 1
ATOM 1602 C C . LYS D 1 33 ? -13.726 23.789 53.696 1.00 12.66 33 LYS D C 1
ATOM 1603 O O . LYS D 1 33 ? -14.410 24.724 54.177 1.00 13.80 33 LYS D O 1
ATOM 1609 N N . LEU D 1 34 ? -14.295 22.728 53.101 1.00 12.09 34 LEU D N 1
ATOM 1610 C CA . LEU D 1 34 ? -15.758 22.631 53.133 1.00 12.06 34 LEU D CA 1
ATOM 1611 C C . LEU D 1 34 ? -16.203 22.473 54.558 1.00 11.15 34 LEU D C 1
ATOM 1612 O O . LEU D 1 34 ? -17.220 23.151 54.972 1.00 12.24 34 LEU D O 1
ATOM 1617 N N . LEU D 1 35 ? -15.581 21.653 55.405 1.00 11.26 35 LEU D N 1
ATOM 1618 C CA . LEU D 1 35 ? -16.044 21.430 56.779 1.00 11.38 35 LEU D CA 1
ATOM 1619 C C . LEU D 1 35 ? -15.989 22.738 57.571 1.00 11.96 35 LEU D C 1
ATOM 1620 O O . LEU D 1 35 ? -16.791 22.906 58.504 1.00 12.89 35 LEU D O 1
ATOM 1625 N N . ASN D 1 36 ? -15.109 23.693 57.257 1.00 12.54 36 ASN D N 1
ATOM 1626 C CA . ASN D 1 36 ? -14.967 24.918 57.988 1.00 14.09 36 ASN D CA 1
ATOM 1627 C C . ASN D 1 36 ? -15.644 26.076 57.288 1.00 14.23 36 ASN D C 1
ATOM 1628 O O . ASN D 1 36 ? -15.490 27.235 57.763 1.00 16.09 36 ASN D O 1
ATOM 1633 N N . ALA D 1 37 ? -16.356 25.870 56.177 1.00 13.89 37 ALA D N 1
ATOM 1634 C CA . ALA D 1 37 ? -16.700 27.034 55.355 1.00 15.75 37 ALA D CA 1
ATOM 1635 C C . ALA D 1 37 ? -17.718 27.933 55.979 1.00 16.47 37 ALA D C 1
ATOM 1636 O O . ALA D 1 37 ? -17.705 29.162 55.696 1.00 18.46 37 ALA D O 1
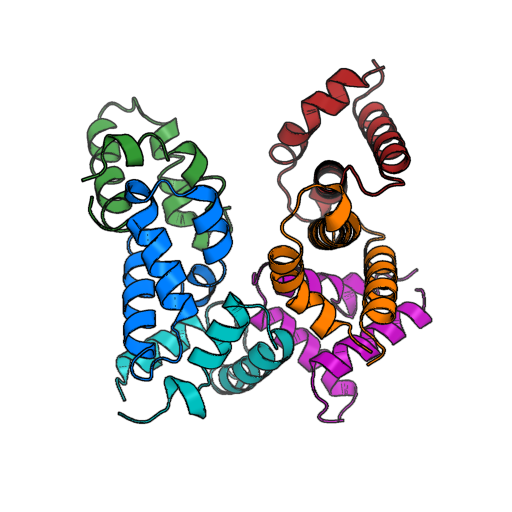ATOM 1638 N N . LEU D 1 38 ? -18.622 27.452 56.828 1.00 14.80 38 LEU D N 1
ATOM 1639 C CA . LEU D 1 38 ? -19.505 28.435 57.520 1.00 14.91 38 LEU D CA 1
ATOM 1640 C C . LEU D 1 38 ? -18.789 29.306 58.509 1.00 16.88 38 LEU D C 1
ATOM 1641 O O . LEU D 1 38 ? -19.307 30.376 58.795 1.00 20.68 38 LEU D O 1
ATOM 1646 N N . ASN D 1 39 ? -17.692 28.803 59.023 1.00 16.81 39 ASN D N 1
ATOM 1647 C CA . ASN D 1 39 ? -16.838 29.596 59.943 1.00 18.62 39 ASN D CA 1
ATOM 1648 C C . ASN D 1 39 ? -15.933 30.569 59.295 1.00 22.93 39 ASN D C 1
ATOM 1649 O O . ASN D 1 39 ? -15.606 31.645 59.837 1.00 30.76 39 ASN D O 1
ATOM 1654 N N . SER D 1 40 ? -15.465 30.218 58.112 1.00 23.19 40 SER D N 1
ATOM 1655 C CA . SER D 1 40 ? -14.398 30.978 57.476 1.00 28.13 40 SER D CA 1
ATOM 1656 C C . SER D 1 40 ? -14.897 31.979 56.474 1.00 28.25 40 SER D C 1
ATOM 1657 O O . SER D 1 40 ? -14.098 32.741 55.994 1.00 37.69 40 SER D O 1
ATOM 1660 N N . GLY D 1 41 ? -16.187 31.904 56.115 1.00 24.74 41 GLY D N 1
ATOM 1661 C CA . GLY D 1 41 ? -16.765 32.755 55.084 1.00 29.64 41 GLY D CA 1
ATOM 1662 C C . GLY D 1 41 ? -16.523 32.131 53.691 1.00 33.04 41 GLY D C 1
ATOM 1663 O O . GLY D 1 41 ? -16.626 32.822 52.669 1.00 36.87 41 GLY D O 1
ATOM 1664 N N . GLY D 1 42 ? -16.131 30.851 53.663 1.00 28.90 42 GLY D N 1
ATOM 1665 C CA . GLY D 1 42 ? -15.884 30.141 52.367 1.00 27.16 42 GLY D CA 1
ATOM 1666 C C . GLY D 1 42 ? -17.190 29.928 51.662 1.00 25.15 42 GLY D C 1
ATOM 1667 O O . GLY D 1 42 ? -18.262 30.140 52.266 1.00 30.07 42 GLY D O 1
ATOM 1668 N N . ASP D 1 43 ? -17.098 29.525 50.399 1.00 28.64 43 ASP D N 1
ATOM 1669 C CA . ASP D 1 43 ? -18.213 29.345 49.563 1.00 27.44 43 ASP D CA 1
ATOM 1670 C C . ASP D 1 43 ? -18.494 27.876 49.563 1.00 27.68 43 ASP D C 1
ATOM 1671 O O . ASP D 1 43 ? -17.698 27.080 48.978 1.00 27.58 43 ASP D O 1
ATOM 1676 N N . LEU D 1 44 ? -19.602 27.475 50.204 1.00 24.12 44 LEU D N 1
ATOM 1677 C CA . LEU D 1 44 ? -19.843 26.051 50.354 1.00 20.56 44 LEU D CA 1
ATOM 1678 C C . LEU D 1 44 ? -20.013 25.351 48.997 1.00 21.25 44 LEU D C 1
ATOM 1679 O O . LEU D 1 44 ? -19.567 24.198 48.796 1.00 21.25 44 LEU D O 1
ATOM 1684 N N . ALA D 1 45 ? -20.653 26.053 48.021 1.00 20.35 45 ALA D N 1
ATOM 1685 C CA . ALA D 1 45 ? -20.885 25.451 46.718 1.00 21.00 45 ALA D CA 1
ATOM 1686 C C . ALA D 1 45 ? -19.548 25.239 46.011 1.00 20.76 45 ALA D C 1
ATOM 1687 O O . ALA D 1 45 ? -19.387 24.153 45.370 1.00 22.29 45 ALA D O 1
ATOM 1689 N N . ASN D 1 46 ? -18.643 26.230 46.067 1.00 23.87 46 ASN D N 1
ATOM 1690 C CA A ASN D 1 46 ? -17.309 26.194 45.428 0.50 26.72 46 ASN D CA 1
ATOM 1691 C CA B ASN D 1 46 ? -17.479 26.042 45.274 0.50 26.26 46 ASN D CA 1
ATOM 1692 C C . ASN D 1 46 ? -16.633 24.932 45.930 1.00 22.26 46 ASN D C 1
ATOM 1693 O O . ASN D 1 46 ? -16.067 24.142 45.185 1.00 25.35 46 ASN D O 1
ATOM 1702 N N . GLU D 1 47 ? -16.591 24.807 47.253 1.00 21.11 47 GLU D N 1
ATOM 1703 C CA . GLU D 1 47 ? -15.887 23.747 47.904 1.00 18.76 47 GLU D CA 1
ATOM 1704 C C . GLU D 1 47 ? -16.493 22.354 47.601 1.00 23.46 47 GLU D C 1
ATOM 1705 O O . GLU D 1 47 ? -15.782 21.419 47.134 1.00 22.20 47 GLU D O 1
ATOM 1711 N N . ILE D 1 48 ? -17.788 22.267 47.762 1.00 17.89 48 ILE D N 1
ATOM 1712 C CA . ILE D 1 48 ? -18.404 20.958 47.615 1.00 15.19 48 ILE D CA 1
ATOM 1713 C C . ILE D 1 48 ? -18.349 20.515 46.126 1.00 16.73 48 ILE D C 1
ATOM 1714 O O . ILE D 1 48 ? -18.316 19.294 45.894 1.00 16.55 48 ILE D O 1
ATOM 1719 N N . ALA D 1 49 ? -18.432 21.389 45.179 1.00 18.06 49 ALA D N 1
ATOM 1720 C CA . ALA D 1 49 ? 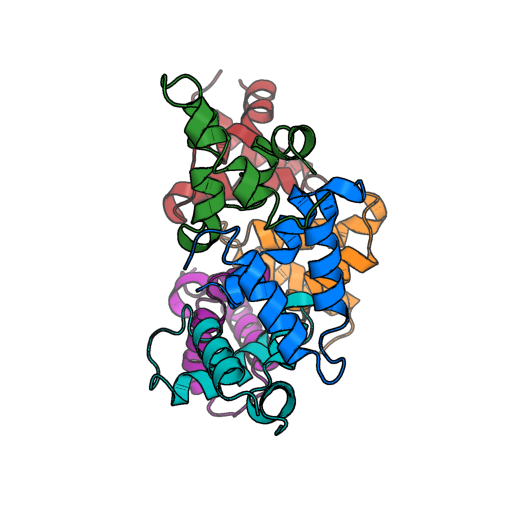-18.396 21.018 43.788 1.00 18.53 49 ALA D CA 1
ATOM 1721 C C . ALA D 1 49 ? -17.145 20.161 43.528 1.00 19.13 49 ALA D C 1
ATOM 1722 O O . ALA D 1 49 ? -17.165 19.192 42.737 1.00 20.70 49 ALA D O 1
ATOM 1724 N N . ARG D 1 50 ? -16.028 20.534 44.159 1.00 19.61 50 ARG D N 1
ATOM 1725 C CA . ARG D 1 50 ? -14.762 19.979 43.896 1.00 23.13 50 ARG D CA 1
ATOM 1726 C C . ARG D 1 50 ? -14.537 18.621 44.591 1.00 22.81 50 ARG D C 1
ATOM 1727 O O . ARG D 1 50 ? -13.577 17.958 44.309 1.00 26.93 50 ARG D O 1
ATOM 1735 N N . CYS D 1 51 ? -15.425 18.173 45.450 1.00 17.16 51 CYS D N 1
ATOM 1736 C CA . CYS D 1 51 ? -15.327 16.837 46.104 1.00 15.94 51 CYS D CA 1
ATOM 1737 C C . CYS D 1 51 ? -16.656 16.060 45.902 1.00 14.00 51 CYS D C 1
ATOM 1738 O O . CYS D 1 51 ? -16.806 15.006 46.523 1.00 14.63 51 CYS D O 1
ATOM 1741 N N . THR D 1 52 ? -17.582 16.561 45.029 1.00 13.23 52 THR D N 1
ATOM 1742 C CA . THR D 1 52 ? -18.811 15.827 44.841 1.00 14.18 52 THR D CA 1
ATOM 1743 C C . THR D 1 52 ? -18.585 14.409 44.320 1.00 14.56 52 THR D C 1
ATOM 1744 O O . THR D 1 52 ? -19.281 13.495 44.676 1.00 14.13 52 THR D O 1
ATOM 1748 N N . LYS D 1 53 ? -17.580 14.297 43.456 1.00 14.70 53 LYS D N 1
ATOM 1749 C CA . LYS D 1 53 ? -17.388 12.970 42.837 1.00 15.59 53 LYS D CA 1
ATOM 1750 C C . LYS D 1 53 ? -17.006 11.958 43.896 1.00 13.24 53 LYS D C 1
ATOM 1751 O O . LYS D 1 53 ? -17.360 10.756 43.811 1.00 13.54 53 LYS D O 1
ATOM 1757 N N . LEU D 1 54 ? -16.292 12.405 44.997 1.00 12.25 54 LEU D N 1
ATOM 1758 C CA . LEU D 1 54 ? -15.968 11.481 46.046 1.00 11.37 54 LEU D CA 1
ATOM 1759 C C . LEU D 1 54 ? -17.220 11.047 46.848 1.00 10.60 54 LEU D C 1
ATOM 1760 O O . LEU D 1 54 ? -17.344 9.896 47.234 1.00 11.41 54 LEU D O 1
ATOM 1765 N N . LEU D 1 55 ? -18.039 12.063 47.183 1.00 10.91 55 LEU D N 1
ATOM 1766 C CA . LEU D 1 55 ? -19.290 11.736 47.968 1.00 11.33 55 LEU D CA 1
ATOM 1767 C C . LEU D 1 55 ? -20.170 10.770 47.084 1.00 11.04 55 LEU D C 1
ATOM 1768 O O . LEU D 1 55 ? -20.766 9.838 47.606 1.00 11.97 55 LEU D O 1
ATOM 1773 N N . ASN D 1 56 ? -20.180 11.059 45.785 1.00 11.92 56 ASN D N 1
ATOM 1774 C CA . ASN D 1 56 ? -21.028 10.175 44.909 1.00 13.14 56 ASN D CA 1
ATOM 1775 C C . ASN D 1 56 ? -20.499 8.749 44.908 1.00 12.26 56 ASN D C 1
ATOM 1776 O O . ASN D 1 56 ? -21.260 7.749 44.910 1.00 14.45 56 ASN D O 1
ATOM 1781 N N . ALA D 1 57 ? -19.161 8.595 44.909 1.00 11.60 57 ALA D N 1
ATOM 1782 C CA . ALA D 1 57 ? -18.594 7.242 44.908 1.00 12.45 57 ALA D CA 1
ATOM 1783 C C . ALA D 1 57 ? -18.815 6.518 46.210 1.00 12.05 57 ALA D C 1
ATOM 1784 O O . ALA D 1 57 ? -19.170 5.327 46.261 1.00 12.77 57 ALA D O 1
ATOM 1786 N N . LEU D 1 58 ? -18.681 7.215 47.385 1.00 11.64 58 LEU D N 1
ATOM 1787 C CA . LEU D 1 58 ? -18.729 6.567 48.651 1.00 11.22 58 LEU D CA 1
ATOM 1788 C C . LEU D 1 58 ? -20.223 6.430 49.200 1.00 11.39 58 LEU D C 1
ATOM 1789 O O . LEU D 1 58 ? -20.468 5.699 50.142 1.00 11.04 58 LEU D O 1
ATOM 1794 N N . ASN D 1 59 ? -21.156 7.101 48.521 1.00 11.65 59 ASN D N 1
ATOM 1795 C CA . ASN D 1 59 ? -22.509 7.286 49.039 1.00 12.74 59 ASN D CA 1
ATOM 1796 C C . ASN D 1 59 ? -23.128 5.945 49.425 1.00 11.04 59 ASN D C 1
ATOM 1797 O O . ASN D 1 59 ? -23.206 5.028 48.631 1.00 12.52 59 ASN D O 1
ATOM 1802 N N . SER D 1 60 ? -23.622 5.895 50.698 1.00 11.35 60 SER D N 1
ATOM 1803 C CA . SER D 1 60 ? -24.330 4.760 51.195 1.00 12.74 60 SER D CA 1
ATOM 1804 C C . SER D 1 60 ? -25.852 5.019 51.248 1.00 12.81 60 SER D C 1
ATOM 1805 O O . SER D 1 60 ? -26.563 4.091 51.636 1.00 15.63 60 SER D O 1
ATOM 1808 N N . GLY E 1 1 ? -7.043 24.050 75.424 1.00 45.85 1 GLY E N 1
ATOM 1809 C CA . GLY E 1 1 ? -8.375 23.818 74.922 1.00 54.78 1 GLY E CA 1
ATOM 1810 C C . GLY E 1 1 ? -9.064 25.099 74.432 1.00 64.93 1 GLY E C 1
ATOM 1811 O O . GLY E 1 1 ? -10.006 25.034 73.623 1.00 91.35 1 GLY E O 1
ATOM 1812 N N . GLY E 1 2 ? -8.613 26.243 74.982 1.00 54.82 2 GLY E N 1
ATOM 1813 C CA . GLY E 1 2 ? -8.696 27.626 74.436 1.00 54.68 2 GLY E CA 1
ATOM 1814 C C . GLY E 1 2 ? -8.436 27.829 72.976 1.00 48.92 2 GLY E C 1
ATOM 1815 O O . GLY E 1 2 ? -7.730 27.029 72.354 1.00 132.47 2 GLY E O 1
ATOM 1816 N N . ASP E 1 3 ? -9.134 28.843 72.474 1.00 42.94 3 ASP E N 1
ATOM 1817 C CA . ASP E 1 3 ? -9.110 29.321 71.086 1.00 49.70 3 ASP E CA 1
ATOM 1818 C C . ASP E 1 3 ? -7.968 30.326 71.186 1.00 53.26 3 ASP E C 1
ATOM 1819 O O . ASP E 1 3 ? -7.908 31.426 70.554 1.00 32.74 3 ASP E O 1
ATOM 1824 N N . LEU E 1 4 ? -7.045 29.943 72.018 1.00 43.63 4 LEU E N 1
ATOM 1825 C CA . LEU E 1 4 ? -6.101 30.788 72.305 1.00 41.67 4 LEU E CA 1
ATOM 1826 C C . LEU E 1 4 ? -5.155 31.070 71.019 1.00 38.64 4 LEU E C 1
ATOM 1827 O O . LEU E 1 4 ? -4.639 32.222 70.809 1.00 42.98 4 LEU E O 1
ATOM 1832 N N . ALA E 1 5 ? -5.008 30.039 70.128 1.00 32.71 5 ALA E N 1
ATOM 1833 C CA . ALA E 1 5 ? -4.256 30.045 68.864 1.00 28.36 5 ALA E CA 1
ATOM 1834 C C . ALA E 1 5 ? -4.739 30.865 67.584 1.00 42.11 5 ALA E C 1
ATOM 1835 O O . ALA E 1 5 ? -3.933 31.322 66.633 1.00 30.88 5 ALA E O 1
ATOM 1837 N N . ASN E 1 6 ? -6.064 30.817 67.456 1.00 24.16 6 ASN E N 1
ATOM 1838 C CA . ASN E 1 6 ? -6.740 31.491 66.384 1.00 24.72 6 ASN E CA 1
ATOM 1839 C C . ASN E 1 6 ? -7.180 32.860 66.793 1.00 24.56 6 ASN E C 1
ATOM 1840 O O . ASN E 1 6 ? -6.912 33.846 66.042 1.00 34.98 6 ASN E O 1
ATOM 1845 N N . GLU E 1 7 ? -7.783 32.982 67.963 1.00 29.11 7 GLU E N 1
ATOM 1846 C CA . GLU E 1 7 ? -8.367 34.254 68.210 1.00 30.26 7 GLU E CA 1
ATOM 1847 C C . GLU E 1 7 ? -7.497 35.153 69.035 1.00 24.88 7 GLU E C 1
ATOM 1848 O O . GLU E 1 7 ? -7.679 36.383 68.910 1.00 23.59 7 GLU E O 1
ATOM 1854 N N . ILE E 1 8 ? -6.633 34.643 69.989 1.00 19.82 8 ILE E N 1
ATOM 1855 C CA . ILE E 1 8 ? -5.953 35.594 70.808 1.00 18.15 8 ILE E CA 1
ATOM 1856 C C . ILE E 1 8 ? -4.584 35.874 70.195 1.00 16.64 8 ILE E C 1
ATOM 1857 O O . ILE E 1 8 ? -4.213 37.042 69.863 1.00 19.68 8 ILE E O 1
ATOM 1862 N N . ALA E 1 9 ? -3.764 34.801 69.976 1.00 14.43 9 ALA E N 1
ATOM 1863 C CA . ALA E 1 9 ? -2.492 35.078 69.314 1.00 14.86 9 ALA E CA 1
ATOM 1864 C C . ALA E 1 9 ? -2.664 35.393 67.836 1.00 13.36 9 ALA E C 1
ATOM 1865 O O . ALA E 1 9 ? -1.729 35.961 67.238 1.00 15.12 9 ALA E O 1
ATOM 1867 N N . ARG E 1 10 ? -3.756 34.932 67.265 1.00 13.32 10 ARG E N 1
ATOM 1868 C CA . ARG E 1 10 ? -3.966 35.112 65.804 1.00 13.79 10 ARG E CA 1
ATOM 1869 C C . ARG E 1 10 ? -2.803 34.431 65.034 1.00 12.69 10 ARG E C 1
ATOM 1870 O O . ARG E 1 10 ? -2.434 34.855 63.934 1.00 14.11 10 ARG E O 1
ATOM 1878 N N . CYS E 1 11 ? -2.356 33.282 65.579 1.00 13.18 11 CYS E N 1
ATOM 1879 C CA . CYS E 1 11 ? -1.243 32.553 64.920 1.00 12.37 11 CYS E CA 1
ATOM 1880 C C . CYS E 1 11 ? -1.682 31.933 63.606 1.00 11.10 11 CYS E C 1
ATOM 1881 O O . CYS E 1 11 ? -0.994 32.075 62.603 1.00 11.29 11 CYS E O 1
ATOM 1884 N N . THR E 1 12 ? -2.863 31.273 63.595 1.00 11.76 12 THR E N 1
ATOM 1885 C CA . THR E 1 12 ? -3.306 30.709 62.289 1.00 11.98 12 THR E CA 1
ATOM 1886 C C . THR E 1 12 ? -3.612 31.818 61.336 1.00 11.26 12 THR E C 1
ATOM 1887 O O . THR E 1 12 ? -3.347 31.668 60.109 1.00 12.35 12 THR E O 1
ATOM 1891 N N . LYS E 1 13 ? -4.115 33.017 61.780 1.00 11.41 13 LYS E N 1
ATOM 1892 C CA . LYS E 1 13 ? -4.332 34.038 60.837 1.00 11.87 13 LYS E CA 1
ATOM 1893 C C . LYS E 1 13 ? -3.065 34.606 60.252 1.00 10.72 13 LYS E C 1
ATOM 1894 O O . LYS E 1 13 ? -3.014 34.944 59.059 1.00 11.25 13 LYS E O 1
ATOM 1900 N N . LEU E 1 14 ? -2.006 34.700 61.036 1.00 10.57 14 LEU E N 1
ATOM 1901 C CA . LEU E 1 14 ? -0.686 35.081 60.541 1.00 11.12 14 LEU E CA 1
ATOM 1902 C C . LEU E 1 14 ? -0.175 34.063 59.521 1.00 10.59 14 LEU E C 1
ATOM 1903 O O . LEU E 1 14 ? 0.347 34.452 58.440 1.00 11.25 14 LEU E O 1
ATOM 1908 N N . LEU E 1 15 ? -0.243 32.765 59.851 1.00 10.44 15 LEU E N 1
ATOM 1909 C CA . LEU E 1 15 ? 0.223 31.743 58.862 1.00 10.01 15 LEU E CA 1
ATOM 1910 C C . LEU E 1 15 ? -0.558 31.818 57.580 1.00 10.27 15 LEU E C 1
ATOM 1911 O O . LEU E 1 15 ? 0.025 31.704 56.506 1.00 11.46 15 LEU E O 1
ATOM 1916 N N . ASN E 1 16 ? -1.890 32.007 57.658 1.00 10.00 16 ASN E N 1
ATOM 1917 C CA . ASN E 1 16 ? -2.701 32.121 56.423 1.00 10.61 16 ASN E CA 1
ATOM 1918 C C . ASN E 1 16 ? -2.197 33.327 55.612 1.00 11.06 16 ASN E C 1
ATOM 1919 O O . ASN E 1 16 ? -2.081 33.235 54.371 1.00 12.47 16 ASN E O 1
ATOM 1924 N N . ALA E 1 17 ? -1.893 34.484 56.272 1.00 10.81 17 ALA E N 1
ATOM 1925 C CA . ALA E 1 17 ? -1.472 35.686 55.562 1.00 11.89 17 ALA E CA 1
ATOM 1926 C C . ALA E 1 17 ? -0.089 35.490 54.977 1.00 11.03 17 ALA E C 1
ATOM 1927 O O . ALA E 1 17 ? 0.169 35.934 53.849 1.00 12.71 17 ALA E O 1
ATOM 1929 N N . LEU E 1 18 ? 0.806 34.776 55.678 1.00 11.33 18 LEU E N 1
ATOM 1930 C CA . LEU E 1 18 ? 2.134 34.393 55.053 1.00 11.74 18 LEU E CA 1
ATOM 1931 C C . LEU E 1 18 ? 1.948 33.522 53.860 1.00 11.41 18 LEU E C 1
ATOM 1932 O O . LEU E 1 18 ? 2.596 33.648 52.822 1.00 14.07 18 LEU E O 1
ATOM 1937 N N . ASN E 1 19 ? 1.006 32.587 53.977 1.00 12.12 19 ASN E N 1
ATOM 1938 C CA . ASN E 1 19 ? 0.827 31.552 52.904 1.00 13.49 19 ASN E CA 1
ATOM 1939 C C . ASN E 1 19 ? 0.324 32.151 51.673 1.00 13.90 19 ASN E C 1
ATOM 1940 O O . ASN E 1 19 ? 0.650 31.676 50.567 1.00 15.94 19 ASN E O 1
ATOM 1945 N N . SER E 1 20 ? -0.569 33.150 51.725 1.00 14.99 20 SER E N 1
ATOM 1946 C CA . SER E 1 20 ? -1.203 33.780 50.531 1.00 15.45 20 SER E CA 1
ATOM 1947 C C . SER E 1 20 ? -0.686 35.137 50.199 1.00 17.18 20 SER E C 1
ATOM 1948 O O . SER E 1 20 ? -0.888 35.611 49.046 1.00 18.48 20 SER E O 1
ATOM 1951 N N . GLY E 1 21 ? -0.165 35.878 51.178 1.00 14.66 21 GLY E N 1
ATOM 1952 C CA . GLY E 1 21 ? 0.069 37.362 51.083 1.00 15.52 21 GLY E CA 1
ATOM 1953 C C . GLY E 1 21 ? -1.132 38.142 51.437 1.00 14.43 21 GLY E C 1
ATOM 1954 O O . GLY E 1 21 ? -1.000 39.379 51.634 1.00 15.84 21 GLY E O 1
ATOM 1955 N N . GLY E 1 22 ? -2.322 37.549 51.570 1.00 15.82 22 GLY E N 1
ATOM 1956 C CA . GLY E 1 22 ? -3.559 38.341 51.790 1.00 17.98 22 GLY E CA 1
ATOM 1957 C C . GLY E 1 22 ? -3.596 38.942 53.213 1.00 16.29 22 GLY E C 1
ATOM 1958 O O . GLY E 1 22 ? -3.436 38.165 54.154 1.00 17.48 22 GLY E O 1
ATOM 1959 N N . ASP E 1 23 ? -3.737 40.272 53.339 1.00 15.53 23 ASP E N 1
ATOM 1960 C CA . ASP E 1 23 ? -3.821 40.901 54.667 1.00 16.58 23 ASP E CA 1
ATOM 1961 C C . ASP E 1 23 ? -2.526 40.771 55.452 1.00 15.76 23 ASP E C 1
ATOM 1962 O O . ASP E 1 23 ? -2.587 40.860 56.705 1.00 15.25 23 ASP E O 1
ATOM 1967 N N . LEU E 1 24 ? -1.393 40.547 54.788 1.00 16.07 24 LEU E N 1
ATOM 1968 C CA . LEU E 1 24 ? -0.176 40.240 55.513 1.00 13.80 24 LEU E CA 1
ATOM 1969 C C . LEU E 1 24 ? 0.435 41.430 56.204 1.00 13.46 24 LEU E C 1
ATOM 1970 O O . LEU E 1 24 ? 0.910 41.295 57.334 1.00 13.26 24 LEU E O 1
ATOM 1975 N N . ALA E 1 25 ? 0.385 42.607 55.629 1.00 15.00 25 ALA E N 1
ATOM 1976 C CA . ALA E 1 25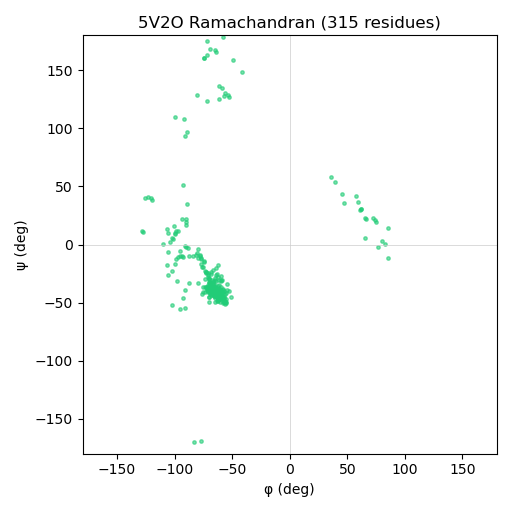 ? 0.876 43.835 56.396 1.00 16.31 25 ALA E CA 1
ATOM 1977 C C . ALA E 1 25 ? 0.093 43.964 57.685 1.00 13.60 25 ALA E C 1
ATOM 1978 O O . ALA E 1 25 ? 0.693 44.142 58.755 1.00 14.89 25 ALA E O 1
ATOM 1980 N N . ASN E 1 26 ? -1.254 43.908 57.619 1.00 13.44 26 ASN E N 1
ATOM 1981 C CA . ASN E 1 26 ? -2.070 43.980 58.859 1.00 14.40 26 ASN E CA 1
ATOM 1982 C C . ASN E 1 26 ? -1.693 42.926 59.863 1.00 12.61 26 ASN E C 1
ATOM 1983 O O . ASN E 1 26 ? -1.540 43.161 61.076 1.00 14.50 26 ASN E O 1
ATOM 1988 N N . GLU E 1 27 ? -1.617 41.660 59.377 1.00 12.08 27 GLU E N 1
ATOM 1989 C CA . GLU E 1 27 ? -1.468 40.575 60.344 1.00 13.43 27 GLU E CA 1
ATOM 1990 C C . GLU E 1 27 ? -0.072 40.600 60.951 1.00 13.10 27 GLU E C 1
ATOM 1991 O O . GLU E 1 27 ? 0.063 40.333 62.153 1.00 12.80 27 GLU E O 1
ATOM 1997 N N . ILE E 1 28 ? 0.949 40.966 60.187 1.00 12.22 28 ILE E N 1
ATOM 1998 C CA . ILE E 1 28 ? 2.318 41.127 60.762 1.00 12.33 28 ILE E CA 1
ATOM 1999 C C . ILE E 1 28 ? 2.264 42.286 61.796 1.00 13.72 28 ILE E C 1
ATOM 2000 O O . ILE E 1 28 ? 2.860 42.133 62.849 1.00 14.15 28 ILE E O 1
ATOM 2005 N N . ALA E 1 29 ? 1.564 43.381 61.488 1.00 14.06 29 ALA E N 1
ATOM 2006 C CA . ALA E 1 29 ? 1.484 44.472 62.439 1.00 13.46 29 ALA E CA 1
ATOM 2007 C C . ALA E 1 29 ? 0.764 44.061 63.730 1.00 13.17 29 ALA E C 1
ATOM 2008 O O . ALA E 1 29 ? 1.194 44.421 64.848 1.00 17.73 29 ALA E O 1
ATOM 2010 N N . ARG E 1 30 ? -0.313 43.245 63.624 1.00 14.26 30 ARG E N 1
ATOM 2011 C CA . ARG E 1 30 ? -0.998 42.783 64.806 1.00 16.57 30 ARG E CA 1
ATOM 2012 C C . ARG E 1 30 ? -0.089 41.860 65.621 1.00 13.75 30 ARG E C 1
ATOM 2013 O O . ARG E 1 30 ? -0.070 41.997 66.859 1.00 14.29 30 ARG E O 1
ATOM 2021 N N . CYS E 1 31 ? 0.622 40.931 64.972 1.00 13.58 31 CYS E N 1
ATOM 2022 C CA . CYS E 1 31 ? 1.445 40.011 65.736 1.00 12.92 31 CYS E CA 1
ATOM 2023 C C . CYS E 1 31 ? 2.602 40.808 66.424 1.00 13.68 31 CYS E C 1
ATOM 2024 O O . CYS E 1 31 ? 2.928 40.548 67.560 1.00 13.97 31 CYS E O 1
ATOM 2027 N N . THR E 1 32 ? 3.175 41.816 65.692 1.00 13.78 32 THR E N 1
ATOM 2028 C CA . THR E 1 32 ? 4.221 42.663 66.289 1.00 15.00 32 THR E CA 1
ATOM 2029 C C . THR E 1 32 ? 3.673 43.372 67.525 1.00 15.79 32 THR E C 1
ATOM 2030 O O . THR E 1 32 ? 4.361 43.451 68.529 1.00 18.33 32 THR E O 1
ATOM 2034 N N . LYS E 1 33 ? 2.434 43.859 67.453 1.00 16.86 33 LYS E N 1
ATOM 2035 C CA . LYS E 1 33 ? 1.864 44.562 68.637 1.00 19.38 33 LYS E CA 1
ATOM 2036 C C . LYS E 1 33 ? 1.760 43.594 69.781 1.00 17.13 33 LYS E C 1
ATOM 2037 O O . LYS E 1 33 ? 2.074 43.940 70.968 1.00 20.92 33 LYS E O 1
ATOM 2043 N N . LEU E 1 34 ? 1.259 42.355 69.559 1.00 16.23 34 LEU E N 1
ATOM 2044 C CA . LEU E 1 34 ? 1.184 41.347 70.580 1.00 14.80 34 LEU E CA 1
ATOM 2045 C C . LEU E 1 34 ? 2.577 41.091 71.165 1.00 14.82 34 LEU E C 1
ATOM 2046 O O . LEU E 1 34 ? 2.715 41.101 72.396 1.00 17.46 34 LEU E O 1
ATOM 2051 N N . LEU E 1 35 ? 3.564 40.880 70.324 1.00 15.46 35 LEU E N 1
ATOM 2052 C CA . LEU E 1 35 ? 4.894 40.465 70.757 1.00 15.17 35 LEU E CA 1
ATOM 2053 C C . LEU E 1 35 ? 5.715 41.653 71.278 1.00 17.81 35 LEU E C 1
ATOM 2054 O O . LEU E 1 35 ? 6.704 41.433 71.901 1.00 18.32 35 LEU E O 1
ATOM 2059 N N . ASN E 1 36 ? 5.131 42.857 71.182 1.00 18.58 36 ASN E N 1
ATOM 2060 C CA . ASN E 1 36 ? 5.714 43.989 71.970 1.00 20.70 36 ASN E CA 1
ATOM 2061 C C . ASN E 1 36 ? 5.669 43.758 73.424 1.00 22.89 36 ASN E C 1
ATOM 2062 O O . ASN E 1 36 ? 6.472 44.339 74.101 1.00 23.77 36 ASN E O 1
ATOM 2067 N N . ALA E 1 37 ? 4.850 42.827 73.910 1.00 21.80 37 ALA E N 1
ATOM 2068 C CA . ALA E 1 37 ? 4.862 42.454 75.340 1.00 22.63 37 ALA E CA 1
ATOM 2069 C C . ALA E 1 37 ? 6.247 41.933 75.739 1.00 22.60 37 ALA E C 1
ATOM 2070 O O . ALA E 1 37 ? 6.667 42.139 76.883 1.00 26.15 37 ALA E O 1
ATOM 2072 N N . LEU E 1 38 ? 7.002 41.366 74.785 1.00 22.20 38 LEU E N 1
ATOM 2073 C CA . LEU E 1 38 ? 8.327 40.805 75.143 1.00 22.27 38 LEU E CA 1
ATOM 2074 C C . LEU E 1 38 ? 9.369 41.922 75.330 1.00 28.93 38 LEU E C 1
ATOM 2075 O O . LEU E 1 38 ? 10.375 41.673 75.984 1.00 27.01 38 LEU E O 1
ATOM 2080 N N . ASN E 1 39 ? 9.129 43.154 74.796 1.00 24.85 39 ASN E N 1
ATOM 2081 C CA . ASN E 1 39 ? 10.011 44.308 74.923 1.00 28.53 39 ASN E CA 1
ATOM 2082 C C . ASN E 1 39 ? 11.430 43.906 74.619 1.00 33.94 39 ASN E C 1
ATOM 2083 O O . ASN E 1 39 ? 12.339 44.391 75.279 1.00 42.70 39 ASN E O 1
ATOM 2088 N N . SER E 1 40 ? 11.690 43.009 73.690 1.00 35.09 40 SER E N 1
ATOM 2089 C CA . SER E 1 40 ? 13.099 42.533 73.563 1.00 34.60 40 SER E CA 1
ATOM 2090 C C . SER E 1 40 ? 13.731 43.014 72.344 1.00 39.64 40 SER E C 1
ATOM 2091 O O . SER E 1 40 ? 1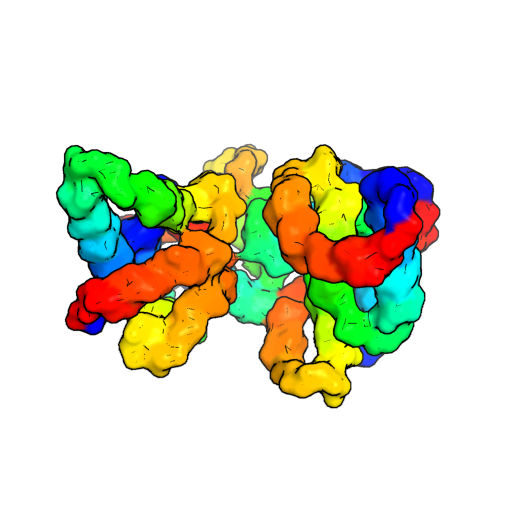4.943 42.762 72.183 1.00 58.56 40 SER E O 1
ATOM 2094 N N . GLY E 1 41 ? 12.991 43.780 71.555 1.00 34.49 41 GLY E N 1
ATOM 2095 C CA . GLY E 1 41 ? 13.417 44.178 70.249 1.00 46.56 41 GLY E CA 1
ATOM 2096 C C . GLY E 1 41 ? 14.002 43.017 69.445 1.00 55.00 41 GLY E C 1
ATOM 2097 O O . GLY E 1 41 ? 15.075 43.153 68.799 1.00 57.51 41 GLY E O 1
ATOM 2098 N N . GLY E 1 42 ? 13.357 41.852 69.496 1.00 36.69 42 GLY E N 1
ATOM 2099 C CA . GLY E 1 42 ? 13.976 40.711 68.788 1.00 40.87 42 GLY E CA 1
ATOM 2100 C C . GLY E 1 42 ? 13.931 40.734 67.192 1.00 34.97 42 GLY E C 1
ATOM 2101 O O . GLY E 1 42 ? 13.238 41.548 66.572 1.00 48.48 42 GLY E O 1
ATOM 2102 N N . ASP E 1 43 ? 14.558 39.777 66.502 1.00 36.37 43 ASP E N 1
ATOM 2103 C CA . ASP E 1 43 ? 14.128 39.421 65.150 1.00 25.76 43 ASP E CA 1
ATOM 2104 C C . ASP E 1 43 ? 12.642 38.887 65.208 1.00 21.21 43 ASP E C 1
ATOM 2105 O O . ASP E 1 43 ? 12.342 37.958 65.956 1.00 19.64 43 ASP E O 1
ATOM 2110 N N . LEU E 1 44 ? 11.689 39.439 64.439 1.00 17.97 44 LEU E N 1
ATOM 2111 C CA . LEU E 1 44 ? 10.248 39.020 64.596 1.00 17.11 44 LEU E CA 1
ATOM 2112 C C . LEU E 1 44 ? 10.042 37.582 64.268 1.00 14.01 44 LEU E C 1
ATOM 2113 O O . LEU E 1 44 ? 9.330 36.913 64.974 1.00 13.51 44 LEU E O 1
ATOM 2118 N N . ALA E 1 45 ? 10.634 37.094 63.162 1.00 14.66 45 ALA E N 1
ATOM 2119 C CA . ALA E 1 45 ? 10.401 35.674 62.818 1.00 12.72 45 ALA E CA 1
ATOM 2120 C C . ALA E 1 45 ? 10.861 34.754 64.003 1.00 12.45 45 ALA E C 1
ATOM 2121 O O . ALA E 1 45 ? 10.196 33.760 64.266 1.00 12.47 45 ALA E O 1
ATOM 2123 N N . ASN E 1 46 ? 12.013 35.082 64.602 1.00 13.16 46 ASN E N 1
ATOM 2124 C CA . ASN E 1 46 ? 12.449 34.236 65.682 1.00 13.38 46 ASN E CA 1
ATOM 2125 C C . ASN E 1 46 ? 11.457 34.303 66.887 1.00 11.71 46 ASN E C 1
ATOM 2126 O O . ASN E 1 46 ? 11.261 33.303 67.517 1.00 11.58 46 ASN E O 1
ATOM 2131 N N . GLU E 1 47 ? 10.918 35.515 67.136 1.00 11.84 47 GLU E N 1
ATOM 2132 C CA . GLU E 1 47 ? 9.967 35.635 68.221 1.00 11.76 47 GLU E CA 1
ATOM 2133 C C . GLU E 1 47 ? 8.627 34.933 67.895 1.00 11.27 47 GLU E C 1
ATOM 2134 O O . GLU E 1 47 ? 7.998 34.350 68.767 1.00 11.73 47 GLU E O 1
ATOM 2140 N N . ILE E 1 48 ? 8.207 34.919 66.588 1.00 10.51 48 ILE E N 1
ATOM 2141 C CA . ILE E 1 48 ? 6.985 34.151 66.208 1.00 10.52 48 ILE E CA 1
ATOM 2142 C C . ILE E 1 48 ? 7.219 32.708 66.510 1.00 9.18 48 ILE E C 1
ATOM 2143 O O . ILE E 1 48 ? 6.375 32.025 67.043 1.00 10.76 48 ILE E O 1
ATOM 2148 N N . ALA E 1 49 ? 8.464 32.196 66.120 1.00 9.88 49 ALA E N 1
ATOM 2149 C CA . ALA E 1 49 ? 8.746 30.812 66.370 1.00 10.40 49 ALA E CA 1
ATOM 2150 C C . ALA E 1 49 ? 8.685 30.474 67.851 1.00 9.54 49 ALA E C 1
ATOM 2151 O O . ALA E 1 49 ? 8.176 29.425 68.274 1.00 11.10 49 ALA E O 1
ATOM 2153 N N . ARG E 1 50 ? 9.236 31.354 68.707 1.00 10.14 50 ARG E N 1
ATOM 2154 C CA . ARG E 1 50 ? 9.225 31.068 70.165 1.00 9.84 50 ARG E CA 1
ATOM 2155 C C . ARG E 1 50 ? 7.749 31.163 70.748 1.00 8.99 50 ARG E C 1
ATOM 2156 O O . ARG E 1 50 ? 7.379 30.376 71.562 1.00 10.16 50 ARG E O 1
ATOM 2164 N N . CYS E 1 51 ? 7.028 32.143 70.229 1.00 9.79 51 CYS E N 1
ATOM 2165 C CA . CYS E 1 51 ? 5.590 32.294 70.716 1.00 10.08 51 CYS E CA 1
ATOM 2166 C C . CYS E 1 51 ? 4.822 31.028 70.338 1.00 10.71 51 CYS E C 1
ATOM 2167 O O . CYS E 1 51 ? 4.008 30.537 71.105 1.00 10.91 51 CYS E O 1
ATOM 2170 N N . THR E 1 52 ? 5.100 30.485 69.120 1.00 9.90 52 THR E N 1
ATOM 2171 C CA . THR E 1 52 ? 4.388 29.342 68.684 1.00 11.18 52 THR E CA 1
ATOM 2172 C C . THR E 1 52 ? 4.774 28.139 69.543 1.00 10.47 52 THR E C 1
ATOM 2173 O O . THR E 1 52 ? 3.928 27.286 69.898 1.00 11.72 52 THR E O 1
ATOM 2177 N N . LYS E 1 53 ? 6.095 27.985 69.860 1.00 10.75 53 LYS E N 1
ATOM 2178 C CA . LYS E 1 53 ? 6.507 26.968 70.863 1.00 10.61 53 LYS E CA 1
ATOM 2179 C C . LYS E 1 53 ? 5.734 27.077 72.158 1.00 10.47 53 LYS E C 1
ATOM 2180 O O . LYS E 1 53 ? 5.348 26.119 72.752 1.00 12.10 53 LYS E O 1
ATOM 2186 N N . LEU E 1 54 ? 5.613 28.338 72.624 1.00 11.06 54 LEU E N 1
ATOM 2187 C CA . LEU E 1 54 ? 4.872 28.551 73.882 1.00 11.08 54 LEU E CA 1
ATOM 2188 C C . LEU E 1 54 ? 3.397 28.102 73.723 1.00 10.58 54 LEU E C 1
ATOM 2189 O O . LEU E 1 54 ? 2.911 27.426 74.629 1.00 11.50 54 LEU E O 1
ATOM 2194 N N . LEU E 1 55 ? 2.749 28.436 72.635 1.00 10.46 55 LEU E N 1
ATOM 2195 C CA . LEU E 1 55 ? 1.351 27.942 72.447 1.00 11.54 55 LEU E CA 1
ATOM 2196 C C . LEU E 1 55 ? 1.345 26.430 72.518 1.00 12.78 55 LEU E C 1
ATOM 2197 O O . LEU E 1 55 ? 0.434 25.868 73.085 1.00 13.60 55 LEU E O 1
ATOM 2202 N N . ASN E 1 56 ? 2.288 25.801 71.853 1.00 12.07 56 ASN E N 1
ATOM 2203 C CA . ASN E 1 56 ? 2.334 24.322 71.815 1.00 12.99 56 ASN E CA 1
ATOM 2204 C C . ASN E 1 56 ? 2.497 23.759 73.217 1.00 13.84 56 ASN E C 1
ATOM 2205 O O . ASN E 1 56 ? 1.867 22.745 73.612 1.00 18.24 56 ASN E O 1
ATOM 2210 N N . ALA E 1 57 ? 3.342 24.435 74.064 1.00 12.99 57 ALA E N 1
ATOM 2211 C CA . ALA E 1 57 ? 3.610 23.981 75.385 1.00 13.99 57 ALA E CA 1
ATOM 2212 C C . ALA E 1 57 ? 2.364 24.135 76.288 1.00 14.78 57 ALA E C 1
ATOM 2213 O O . ALA E 1 57 ? 2.233 23.358 77.238 1.00 17.09 57 ALA E O 1
ATOM 2215 N N . LEU E 1 58 ? 1.578 25.219 76.068 1.00 14.57 58 LEU E N 1
ATOM 2216 C CA . LEU E 1 58 ? 0.416 25.418 76.886 1.00 16.27 58 LEU E CA 1
ATOM 2217 C C . LEU E 1 58 ? -0.639 24.389 76.542 1.00 19.65 58 LEU E C 1
ATOM 2218 O O . LEU E 1 58 ? -1.545 24.149 77.358 1.00 27.81 58 LEU E O 1
ATOM 2223 N N . ASN E 1 59 ? -0.622 23.867 75.302 1.00 21.60 59 ASN E N 1
ATOM 2224 C CA . ASN E 1 59 ? -1.631 22.942 74.827 1.00 27.26 59 ASN E CA 1
ATOM 2225 C C . ASN E 1 59 ? -3.043 23.311 75.309 1.00 30.05 59 ASN E C 1
ATOM 2226 O O . ASN E 1 59 ? -3.747 22.492 75.925 1.00 33.55 59 ASN E O 1
ATOM 2231 N N . SER E 1 60 ? -3.487 24.546 75.067 1.00 31.00 60 SER E N 1
ATOM 2232 C CA . SER E 1 60 ? -4.825 25.007 75.522 1.00 26.21 60 SER E CA 1
ATOM 2233 C C . SER E 1 60 ? -5.985 24.486 74.704 1.00 37.48 60 SER E C 1
ATOM 2234 O O . SER E 1 60 ? -5.993 24.584 73.458 1.00 44.23 60 SER E O 1
ATOM 2237 N N . GLY F 1 1 ? 16.278 60.273 42.144 1.00 36.73 1 GLY F N 1
ATOM 2238 C CA . GLY F 1 1 ? 17.638 59.884 41.830 1.00 50.89 1 GLY F CA 1
ATOM 2239 C C . GLY F 1 1 ? 18.298 59.167 43.027 1.00 45.02 1 GLY F C 1
ATOM 2240 O O . GLY F 1 1 ? 19.154 58.308 42.840 1.00 69.75 1 GLY F O 1
ATOM 2241 N N . GLY F 1 2 ? 17.881 59.554 44.244 1.00 39.73 2 GLY F N 1
ATOM 2242 C CA . GLY F 1 2 ? 18.145 58.826 45.523 1.00 46.41 2 GLY F CA 1
ATOM 2243 C C . GLY F 1 2 ? 17.837 57.346 45.517 1.00 37.33 2 GLY F C 1
ATOM 2244 O O . GLY F 1 2 ? 17.078 56.852 44.705 1.00 42.37 2 GLY F O 1
ATOM 2245 N N . ASP F 1 3 ? 18.448 56.629 46.431 1.00 36.02 3 ASP F N 1
ATOM 2246 C CA . ASP F 1 3 ? 18.075 55.284 46.572 1.00 43.59 3 ASP F CA 1
ATOM 2247 C C . ASP F 1 3 ? 16.986 55.148 47.645 1.00 58.46 3 ASP F C 1
ATOM 2248 O O . ASP F 1 3 ? 17.119 54.298 48.572 1.00 37.93 3 ASP F O 1
ATOM 2253 N N . LEU F 1 4 ? 15.931 55.955 47.497 1.00 50.86 4 LEU F N 1
ATOM 2254 C CA . LEU F 1 4 ? 14.834 55.657 48.367 1.00 58.16 4 LEU F CA 1
ATOM 2255 C C . LEU F 1 4 ? 14.142 54.330 48.207 1.00 51.88 4 LEU F C 1
ATOM 2256 O O . LEU F 1 4 ? 13.559 53.838 49.161 1.00 195.44 4 LEU F O 1
ATOM 2261 N N . ALA F 1 5 ? 14.099 53.799 46.981 1.00 30.61 5 ALA F N 1
ATOM 2262 C CA . ALA F 1 5 ? 13.412 52.578 46.635 1.00 35.79 5 ALA F CA 1
ATOM 2263 C C . ALA F 1 5 ? 13.961 51.232 47.224 1.00 40.80 5 ALA F C 1
ATOM 2264 O O . ALA F 1 5 ? 13.200 50.253 47.524 1.00 29.77 5 ALA F O 1
ATOM 2266 N N . ASN F 1 6 ? 15.333 51.176 47.317 1.00 22.23 6 ASN F N 1
ATOM 2267 C CA . ASN F 1 6 ? 15.955 49.971 47.796 1.00 20.64 6 ASN F CA 1
ATOM 2268 C C . ASN F 1 6 ? 16.354 50.225 49.239 1.00 19.88 6 ASN F C 1
ATOM 2269 O O . ASN F 1 6 ? 16.058 49.458 50.097 1.00 36.15 6 ASN F O 1
ATOM 2274 N N . GLU F 1 7 ? 17.059 51.300 49.507 1.00 29.26 7 GLU F N 1
ATOM 2275 C CA . GLU F 1 7 ? 17.666 51.308 50.803 1.00 24.78 7 GLU F CA 1
ATOM 2276 C C . GLU F 1 7 ? 16.746 51.948 51.794 1.00 33.33 7 GLU F C 1
ATOM 2277 O O . GLU F 1 7 ? 16.931 51.573 53.013 1.00 25.68 7 GLU F O 1
ATOM 2283 N N . ILE F 1 8 ? 15.983 53.054 51.492 1.00 21.28 8 ILE F N 1
ATOM 2284 C CA . ILE F 1 8 ? 15.308 53.707 52.604 1.00 17.39 8 ILE F CA 1
ATOM 2285 C C . ILE F 1 8 ? 13.933 53.084 52.752 1.00 14.12 8 ILE F C 1
ATOM 2286 O O . ILE F 1 8 ? 13.608 52.550 53.825 1.00 17.62 8 ILE F O 1
ATOM 2291 N N . ALA F 1 9 ? 13.114 53.063 51.665 1.00 13.81 9 ALA F N 1
ATOM 2292 C CA . ALA F 1 9 ? 11.806 52.385 51.846 1.00 13.48 9 ALA F CA 1
ATOM 2293 C C . ALA F 1 9 ? 11.957 50.875 51.889 1.00 12.32 9 ALA F C 1
ATOM 2294 O O . ALA F 1 9 ? 10.996 50.198 52.299 1.00 13.63 9 ALA F O 1
ATOM 2296 N N . ARG F 1 10 ? 13.030 50.345 51.334 1.00 12.03 10 ARG F N 1
ATOM 2297 C CA . ARG F 1 10 ? 13.189 48.922 51.208 1.00 12.38 10 ARG F CA 1
ATOM 2298 C C . ARG F 1 10 ? 12.019 48.338 50.416 1.00 11.04 10 ARG F C 1
ATOM 2299 O O . ARG F 1 10 ? 11.561 47.182 50.679 1.00 12.54 10 ARG F O 1
ATOM 2307 N N . CYS F 1 11 ? 11.622 49.036 49.363 1.00 11.54 11 CYS F N 1
ATOM 2308 C CA . CYS F 1 11 ? 10.434 48.556 48.557 1.00 11.15 11 CYS F CA 1
ATOM 2309 C C . CYS F 1 11 ? 10.854 47.389 47.686 1.00 10.63 11 CYS F C 1
ATOM 2310 O O . CYS F 1 11 ? 10.129 46.400 47.641 1.00 11.46 11 CYS F O 1
ATOM 2313 N N . THR F 1 12 ? 12.037 47.436 47.022 1.00 11.24 12 THR F N 1
ATOM 2314 C CA . THR F 1 12 ? 12.438 46.299 46.224 1.00 11.82 12 THR F CA 1
ATOM 2315 C C . THR F 1 12 ? 12.699 45.123 47.140 1.00 10.57 12 THR F C 1
ATOM 2316 O O . THR F 1 12 ? 12.409 43.957 46.774 1.00 12.05 12 THR F O 1
ATOM 2320 N N . LYS F 1 13 ? 13.231 45.305 48.398 1.00 11.11 13 LYS F N 1
ATOM 2321 C CA . LYS F 1 13 ? 13.454 44.212 49.286 1.00 11.04 13 LYS F CA 1
ATOM 2322 C C . LYS F 1 13 ? 12.132 43.567 49.701 1.00 10.59 13 LYS F C 1
ATOM 2323 O O . LYS F 1 13 ? 12.083 42.355 49.791 1.00 11.13 13 LYS F O 1
ATOM 2329 N N . LEU F 1 14 ? 11.085 44.338 49.924 1.00 9.56 14 LEU F N 1
ATOM 2330 C CA . LEU F 1 14 ? 9.770 43.823 50.197 1.00 10.37 14 LEU F CA 1
ATOM 2331 C C . LEU F 1 14 ? 9.227 42.996 49.045 1.00 9.97 14 LEU F C 1
ATOM 2332 O O . LEU F 1 14 ? 8.726 41.878 49.200 1.00 10.60 14 LEU F O 1
ATOM 2337 N N . LEU F 1 15 ? 9.348 43.527 47.817 1.00 10.48 15 LEU F N 1
ATOM 2338 C CA . LEU F 1 15 ? 8.837 42.748 46.645 1.00 10.22 15 LEU F CA 1
ATOM 2339 C C . LEU F 1 15 ? 9.656 41.492 46.464 1.00 10.12 15 LEU F C 1
ATOM 2340 O O . LEU F 1 15 ? 9.043 40.443 46.122 1.00 11.15 15 LEU F O 1
ATOM 2345 N N . ASN F 1 16 ? 10.981 41.515 46.658 1.00 10.17 16 ASN F N 1
ATOM 2346 C CA . ASN F 1 16 ? 11.764 40.307 46.610 1.00 10.53 16 ASN F CA 1
ATOM 2347 C C . ASN F 1 16 ? 11.269 39.296 47.596 1.00 11.20 16 ASN F C 1
ATOM 2348 O O . ASN F 1 16 ? 11.201 38.091 47.308 1.00 12.16 16 ASN F O 1
ATOM 2353 N N . ALA F 1 17 ? 10.976 39.709 48.831 1.00 10.86 17 ALA F N 1
ATOM 2354 C CA . ALA F 1 17 ? 10.514 38.797 49.879 1.00 11.75 17 ALA F CA 1
ATOM 2355 C C . ALA F 1 17 ? 9.186 38.224 49.559 1.00 11.84 17 ALA F C 1
ATOM 2356 O O . ALA F 1 17 ? 8.906 37.024 49.751 1.00 13.14 17 ALA F O 1
ATOM 2358 N N . LEU F 1 18 ? 8.267 39.073 49.037 1.00 11.48 18 LEU F N 1
ATOM 2359 C CA . LEU F 1 18 ? 6.957 38.561 48.646 1.00 12.47 18 LEU F CA 1
ATOM 2360 C C . LEU F 1 18 ? 7.087 37.586 47.452 1.00 11.32 18 LEU F C 1
ATOM 2361 O O . LEU F 1 18 ? 6.469 36.504 47.472 1.00 14.35 18 LEU F O 1
ATOM 2366 N N . ASN F 1 19 ? 7.904 37.883 46.500 1.00 11.97 19 ASN F N 1
ATOM 2367 C CA . ASN F 1 19 ? 7.958 37.039 45.290 1.00 12.65 19 ASN F CA 1
ATOM 2368 C C . ASN F 1 19 ? 8.689 35.767 45.629 1.00 12.30 19 ASN F C 1
ATOM 2369 O O . ASN F 1 19 ? 8.316 34.674 45.099 1.00 17.08 19 ASN F O 1
ATOM 2374 N N . SER F 1 20 ? 9.716 35.753 46.458 1.00 13.54 20 SER F N 1
ATOM 2375 C CA . SER F 1 20 ? 10.492 34.546 46.715 1.00 16.08 20 SER F CA 1
ATOM 2376 C C . SER F 1 20 ? 10.155 33.821 47.959 1.00 14.16 20 SER F C 1
ATOM 2377 O O . SER F 1 20 ? 10.479 32.662 48.076 1.00 18.66 20 SER F O 1
ATOM 2380 N N . GLY F 1 21 ? 9.426 34.507 48.915 1.00 14.40 21 GLY F N 1
ATOM 2381 C CA . GLY F 1 21 ? 9.177 33.926 50.220 1.00 15.55 21 GLY F CA 1
ATOM 2382 C C . GLY F 1 21 ? 10.351 33.977 51.149 1.00 14.84 21 GLY F C 1
ATOM 2383 O O . GLY F 1 21 ? 10.153 33.797 52.446 1.00 19.58 21 GLY F O 1
ATOM 2384 N N . GLY F 1 22 ? 11.497 34.484 50.722 1.00 13.33 22 GLY F N 1
ATOM 2385 C CA . GLY F 1 22 ? 12.707 34.560 51.619 1.00 14.87 22 GLY F CA 1
ATOM 2386 C C . GLY F 1 22 ? 12.631 35.764 52.562 1.00 13.00 22 GLY F C 1
ATOM 2387 O O . GLY F 1 22 ? 12.359 36.877 52.100 1.00 15.30 22 GLY F O 1
ATOM 2388 N N . ASP F 1 23 ? 12.825 35.481 53.811 1.00 14.07 23 ASP F N 1
ATOM 2389 C CA . ASP F 1 23 ? 12.857 36.575 54.844 1.00 13.77 23 ASP F CA 1
ATOM 2390 C C . ASP F 1 23 ? 11.490 37.315 54.907 1.00 12.10 23 ASP F C 1
ATOM 2391 O O . ASP F 1 23 ? 11.460 38.476 55.205 1.00 13.42 23 ASP F O 1
ATOM 2396 N N . LEU F 1 24 ? 10.357 36.619 54.610 1.00 12.31 24 LEU F N 1
ATOM 2397 C CA . LEU F 1 24 ? 9.096 37.358 54.336 1.00 11.84 24 LEU F CA 1
ATOM 2398 C C . LEU F 1 24 ? 8.572 37.986 55.648 1.00 10.34 24 LEU F C 1
ATOM 2399 O O . LEU F 1 24 ? 8.306 39.222 55.616 1.00 10.76 24 LEU F O 1
ATOM 2404 N N . ALA F 1 25 ? 8.468 37.241 56.736 1.00 11.41 25 ALA F N 1
ATOM 2405 C CA . ALA F 1 25 ? 7.840 37.869 57.948 1.00 11.65 25 ALA F CA 1
ATOM 2406 C C . ALA F 1 25 ? 8.693 39.068 58.382 1.00 10.98 25 ALA F C 1
ATOM 2407 O O . ALA F 1 25 ? 8.125 40.148 58.668 1.00 11.42 25 ALA F O 1
ATOM 2409 N N . ASN F 1 26 ? 10.048 38.978 58.380 1.00 11.30 26 ASN F N 1
ATOM 2410 C CA . ASN F 1 26 ? 10.842 40.117 58.823 1.00 11.34 26 ASN F CA 1
ATOM 2411 C C . ASN F 1 26 ? 10.776 41.245 57.896 1.00 11.78 26 ASN F C 1
ATOM 2412 O O . ASN F 1 26 ? 10.765 42.444 58.340 1.00 12.42 26 ASN F O 1
ATOM 2417 N N . GLU F 1 27 ? 10.771 41.019 56.567 1.00 10.70 27 GLU F N 1
ATOM 2418 C CA . GLU F 1 27 ? 10.790 42.171 55.674 1.00 10.45 27 GLU F CA 1
ATOM 2419 C C . GLU F 1 27 ? 9.435 42.875 55.699 1.00 10.75 27 GLU F C 1
ATOM 2420 O O . GLU F 1 27 ? 9.390 44.133 55.642 1.00 10.96 27 GLU F O 1
ATOM 2426 N N . ILE F 1 28 ? 8.311 42.124 55.773 1.00 10.24 28 ILE F N 1
ATOM 2427 C CA . ILE F 1 28 ? 7.066 42.828 55.945 1.00 10.84 28 ILE F CA 1
ATOM 2428 C C . ILE F 1 28 ? 7.068 43.616 57.245 1.00 11.15 28 ILE F C 1
ATOM 2429 O O . ILE F 1 28 ? 6.535 44.770 57.269 1.00 13.06 28 ILE F O 1
ATOM 2434 N N . ALA F 1 29 ? 7.625 43.081 58.305 1.00 11.16 29 ALA F N 1
ATOM 2435 C CA . ALA F 1 29 ? 7.666 43.831 59.581 1.00 13.03 29 ALA F CA 1
ATOM 2436 C C . ALA F 1 29 ? 8.461 45.132 59.438 1.00 12.04 29 ALA F C 1
ATOM 2437 O O . ALA F 1 29 ? 8.077 46.155 59.946 1.00 14.80 29 ALA F O 1
ATOM 2439 N N . ARG F 1 30 ? 9.565 45.071 58.682 1.00 12.08 30 ARG F N 1
ATOM 2440 C CA . ARG F 1 30 ? 10.344 46.322 58.484 1.00 13.82 30 ARG F CA 1
ATOM 2441 C C . ARG F 1 30 ? 9.447 47.339 57.709 1.00 13.07 30 ARG F C 1
ATOM 2442 O O . ARG F 1 30 ? 9.401 48.533 58.089 1.00 13.89 30 ARG F O 1
ATOM 2450 N N . CYS F 1 31 ? 8.731 46.896 56.713 1.00 13.00 31 CYS F N 1
ATOM 2451 C CA . CYS F 1 31 ? 7.910 47.813 55.953 1.00 12.18 31 CYS F CA 1
ATOM 2452 C C . CYS F 1 31 ? 6.792 48.389 56.835 1.00 12.36 31 CYS F C 1
ATOM 2453 O O . CYS F 1 31 ? 6.524 49.572 56.767 1.00 13.83 31 CYS F O 1
ATOM 2456 N N . THR F 1 32 ? 6.171 47.535 57.632 1.00 13.44 32 THR F N 1
ATOM 2457 C CA . THR F 1 32 ? 5.065 48.017 58.481 1.00 15.62 32 THR F CA 1
ATOM 2458 C C . THR F 1 32 ? 5.569 49.002 59.493 1.00 15.11 32 THR F C 1
ATOM 2459 O O . THR F 1 32 ? 4.789 49.921 59.875 1.00 18.24 32 THR F O 1
ATOM 2463 N N . LYS F 1 33 ? 6.814 48.920 59.922 1.00 17.62 33 LYS F N 1
ATOM 2464 C CA . LYS F 1 33 ? 7.274 49.946 60.875 1.00 21.28 33 LYS F CA 1
ATOM 2465 C C . LYS F 1 33 ? 7.351 51.229 60.137 1.00 19.91 33 LYS F C 1
ATOM 2466 O O . LYS F 1 33 ? 6.881 52.294 60.673 1.00 24.08 33 LYS F O 1
ATOM 2472 N N . LEU F 1 34 ? 7.856 51.268 58.905 1.00 20.59 34 LEU F N 1
ATOM 2473 C CA . LEU F 1 34 ? 7.822 52.493 58.125 1.00 22.93 34 LEU F CA 1
ATOM 2474 C C . LEU F 1 34 ? 6.380 52.977 57.930 1.00 23.26 34 LEU F C 1
ATOM 2475 O O . LEU F 1 34 ? 6.185 54.226 58.051 1.00 33.20 34 LEU F O 1
ATOM 2480 N N . LEU F 1 35 ? 5.462 52.038 57.526 1.00 22.86 35 LEU F N 1
ATOM 2481 C CA . LEU F 1 35 ? 3.998 52.317 57.145 1.00 23.08 35 LEU F CA 1
ATOM 2482 C C . LEU F 1 35 ? 3.247 52.862 58.485 1.00 26.24 35 LEU F C 1
ATOM 2483 O O . LEU F 1 35 ? 2.303 53.604 58.391 1.00 22.70 35 LEU F O 1
ATOM 2488 N N . ASN F 1 36 ? 3.752 52.482 59.633 1.00 29.53 36 ASN F N 1
ATOM 2489 C CA . ASN F 1 36 ? 3.065 52.874 60.850 1.00 34.47 36 ASN F CA 1
ATOM 2490 C C . ASN F 1 36 ? 3.334 54.352 61.144 1.00 31.99 36 ASN F C 1
ATOM 2491 O O . ASN F 1 36 ? 2.636 55.067 61.741 1.00 39.07 36 ASN F O 1
ATOM 2496 N N . ALA F 1 37 ? 4.410 54.847 60.509 1.00 36.47 37 ALA F N 1
ATOM 2497 C CA . ALA F 1 37 ? 4.795 56.280 60.706 1.00 40.81 37 ALA F CA 1
ATOM 2498 C C . ALA F 1 37 ? 3.734 57.214 60.004 1.00 29.56 37 ALA F C 1
ATOM 2499 O O . ALA F 1 37 ? 3.303 58.283 60.420 1.00 42.55 37 ALA F O 1
ATOM 2501 N N . LEU F 1 38 ? 3.181 56.636 58.994 1.00 34.10 38 LEU F N 1
ATOM 2502 C CA . LEU F 1 38 ? 2.671 57.301 57.810 1.00 41.98 38 LEU F CA 1
ATOM 2503 C C . LEU F 1 38 ? 1.293 57.438 58.355 1.00 32.37 38 LEU F C 1
ATOM 2504 O O . LEU F 1 38 ? 0.797 58.516 58.555 1.00 46.10 38 LEU F O 1
ATOM 2509 N N A ASN F 1 39 ? 0.637 56.307 58.571 0.50 38.00 39 ASN F N 1
ATOM 2510 N N B ASN F 1 39 ? 0.714 56.298 58.647 0.50 37.89 39 ASN F N 1
ATOM 2511 C CA A ASN F 1 39 ? -0.741 56.382 59.076 0.50 38.97 39 ASN F CA 1
ATOM 2512 C CA B ASN F 1 39 ? -0.655 56.383 59.129 0.50 35.73 39 ASN F CA 1
ATOM 2513 C C A ASN F 1 39 ? -0.948 56.063 60.530 0.50 40.42 39 ASN F C 1
ATOM 2514 C C B ASN F 1 39 ? -0.976 56.323 60.571 0.50 32.43 39 ASN F C 1
ATOM 2515 O O A ASN F 1 39 ? -2.023 55.529 60.915 0.50 52.97 39 ASN F O 1
ATOM 2516 O O B ASN F 1 39 ? -2.154 56.227 61.017 0.50 43.28 39 ASN F O 1
ATOM 2525 N N . SER F 1 40 ? 0.095 56.385 61.334 1.00 41.39 40 SER F N 1
ATOM 2526 C CA . SER F 1 40 ? 0.038 56.491 62.841 1.00 40.26 40 SER F CA 1
ATOM 2527 C C . SER F 1 40 ? -0.695 55.305 63.575 1.00 47.35 40 SER F C 1
ATOM 2528 O O . SER F 1 40 ? -1.599 55.506 64.452 1.00 49.38 40 SER F O 1
ATOM 2531 N N . GLY F 1 41 ? -0.323 54.104 63.114 1.00 53.39 41 GLY F N 1
ATOM 2532 C CA . GLY F 1 41 ? -0.918 52.846 63.498 1.00 69.05 41 GLY F CA 1
ATOM 2533 C C . GLY F 1 41 ? -2.376 52.629 63.088 1.00 69.95 41 GLY F C 1
ATOM 2534 O O . GLY F 1 41 ? -3.050 51.816 63.697 1.00 60.18 41 GLY F O 1
ATOM 2535 N N . GLY F 1 42 ? -2.904 53.311 62.070 1.00 54.26 42 GLY F N 1
ATOM 2536 C CA . GLY F 1 42 ? -4.103 52.825 61.387 1.00 48.99 42 GLY F CA 1
ATOM 2537 C C . GLY F 1 42 ? -4.019 51.417 60.767 1.00 48.30 42 GLY F C 1
ATOM 2538 O O . GLY F 1 42 ? -2.959 50.744 60.816 1.00 71.55 42 GLY F O 1
ATOM 2539 N N . ASP F 1 43 ? -5.141 50.981 60.172 1.00 35.48 43 ASP F N 1
ATOM 2540 C CA . ASP F 1 43 ? -5.247 49.805 59.290 1.00 32.44 43 ASP F CA 1
ATOM 2541 C C . ASP F 1 43 ? -4.304 49.958 58.045 1.00 25.07 43 ASP F C 1
ATOM 2542 O O . ASP F 1 43 ? -4.149 51.046 57.485 1.00 29.26 43 ASP F O 1
ATOM 2547 N N . LEU F 1 44 ? -3.579 48.871 57.742 1.00 21.62 44 LEU F N 1
ATOM 2548 C CA . LEU F 1 44 ? -2.512 48.924 56.704 1.00 19.32 44 LEU F CA 1
ATOM 2549 C C . LEU F 1 44 ? -2.889 48.255 55.425 1.00 17.62 44 LEU F C 1
ATOM 2550 O O . LEU F 1 44 ? -1.996 48.272 54.531 1.00 18.71 44 LEU F O 1
ATOM 2555 N N . ALA F 1 45 ? -4.093 47.885 55.243 1.00 23.06 45 ALA F N 1
ATOM 2556 C CA . ALA F 1 45 ? -4.495 47.348 53.990 1.00 22.78 45 ALA F CA 1
ATOM 2557 C C . ALA F 1 45 ? -4.264 48.430 52.962 1.00 19.73 45 ALA F C 1
ATOM 2558 O O . ALA F 1 45 ? -4.576 49.654 53.159 1.00 21.85 45 ALA F O 1
ATOM 2560 N N . ASN F 1 46 ? -3.713 48.080 51.836 1.00 19.42 46 ASN F N 1
ATOM 2561 C CA . ASN F 1 46 ? -3.413 48.925 50.633 1.00 15.71 46 ASN F CA 1
ATOM 2562 C C . ASN F 1 46 ? -2.362 50.038 50.814 1.00 14.51 46 ASN F C 1
ATOM 2563 O O . ASN F 1 46 ? -2.108 50.757 49.883 1.00 13.95 46 ASN F O 1
ATOM 2568 N N . GLU F 1 47 ? -1.747 50.047 51.991 1.00 13.03 47 GLU F N 1
ATOM 2569 C CA A GLU F 1 47 ? -0.776 51.065 52.248 0.50 12.06 47 GLU F CA 1
ATOM 2570 C CA B GLU F 1 47 ? -0.768 51.132 52.215 0.50 12.31 47 GLU F CA 1
ATOM 2571 C C . GLU F 1 47 ? 0.553 50.865 51.477 1.00 11.91 47 GLU F C 1
ATOM 2572 O O . GLU F 1 47 ? 1.197 51.867 51.051 1.00 12.47 47 GLU F O 1
ATOM 2583 N N . ILE F 1 48 ? 0.962 49.607 51.239 1.00 10.97 48 ILE F N 1
ATOM 2584 C CA . ILE F 1 48 ? 2.131 49.420 50.456 1.00 11.02 48 ILE F CA 1
ATOM 2585 C C . ILE F 1 48 ? 1.910 49.954 49.050 1.00 10.44 48 ILE F C 1
ATOM 2586 O O . ILE F 1 48 ? 2.763 50.575 48.480 1.00 11.00 48 ILE F O 1
ATOM 2591 N N . ALA F 1 49 ? 0.698 49.735 48.492 1.00 9.58 49 ALA F N 1
ATOM 2592 C CA . ALA F 1 49 ? 0.430 50.243 47.201 1.00 10.18 49 ALA F CA 1
ATOM 2593 C C . ALA F 1 49 ? 0.500 51.763 47.096 1.00 10.84 49 ALA F C 1
ATOM 2594 O O . ALA F 1 49 ? 1.030 52.344 46.140 1.00 11.36 49 ALA F O 1
ATOM 2596 N N . ARG F 1 50 ? -0.069 52.461 48.149 1.00 10.89 50 ARG F N 1
ATOM 2597 C CA . ARG F 1 50 ? -0.067 53.923 48.090 1.00 10.77 50 ARG F CA 1
ATOM 2598 C C . ARG F 1 50 ? 1.393 54.402 48.294 1.00 10.30 50 ARG F C 1
ATOM 2599 O O . ARG F 1 50 ? 1.788 55.396 47.681 1.00 11.39 50 ARG F O 1
ATOM 2607 N N . CYS F 1 51 ? 2.134 53.762 49.187 1.00 10.03 51 CYS F N 1
ATOM 2608 C CA . CYS F 1 51 ? 3.530 54.174 49.420 1.00 10.10 51 CYS F CA 1
ATOM 2609 C C . CYS F 1 51 ? 4.336 54.043 48.110 1.00 10.42 51 CYS F C 1
ATOM 2610 O O . CYS F 1 51 ? 5.152 54.921 47.776 1.00 10.89 51 CYS F O 1
ATOM 2613 N N . THR F 1 52 ? 4.067 52.903 47.405 1.00 10.52 52 THR F N 1
ATOM 2614 C CA . THR F 1 52 ? 4.792 52.759 46.152 1.00 10.69 52 THR F CA 1
ATOM 2615 C C . THR F 1 52 ? 4.417 53.804 45.114 1.00 10.84 52 THR F C 1
ATOM 2616 O O . THR F 1 52 ? 5.273 54.315 44.360 1.00 11.86 52 THR F O 1
ATOM 2620 N N . LYS F 1 53 ? 3.108 54.165 45.021 1.00 10.70 53 LYS F N 1
ATOM 2621 C CA . LYS F 1 53 ? 2.730 55.267 44.171 1.00 11.18 53 LYS F CA 1
ATOM 2622 C C . LYS F 1 53 ? 3.449 56.568 44.481 1.00 11.25 53 LYS F C 1
ATOM 2623 O O . LYS F 1 53 ? 3.872 57.304 43.645 1.00 12.36 53 LYS F O 1
ATOM 2629 N N . LEU F 1 54 ? 3.576 56.840 45.795 1.00 10.87 54 LEU F N 1
ATOM 2630 C CA . LEU F 1 54 ? 4.344 58.056 46.204 1.00 11.80 54 LEU F CA 1
ATOM 2631 C C . LEU F 1 54 ? 5.768 57.953 45.754 1.00 11.59 54 LEU F C 1
ATOM 2632 O O . LEU F 1 54 ? 6.314 58.953 45.246 1.00 11.79 54 LEU F O 1
ATOM 2637 N N . LEU F 1 55 ? 6.408 56.782 45.957 1.00 11.55 55 LEU F N 1
ATOM 2638 C CA . LEU F 1 55 ? 7.818 56.676 45.467 1.00 12.56 55 LEU F CA 1
ATOM 2639 C C . LEU F 1 55 ? 7.908 56.994 43.950 1.00 12.22 55 LEU F C 1
ATOM 2640 O O . LEU F 1 55 ? 8.815 57.658 43.522 1.00 14.51 55 LEU F O 1
ATOM 2645 N N . ASN F 1 56 ? 6.946 56.456 43.188 1.00 13.06 56 ASN F N 1
ATOM 2646 C CA . ASN F 1 56 ? 6.996 56.696 41.758 1.00 13.40 56 ASN F CA 1
ATOM 2647 C C . ASN F 1 56 ? 6.776 58.126 41.415 1.00 13.81 56 ASN F C 1
ATOM 2648 O O . ASN F 1 56 ? 7.399 58.649 40.489 1.00 19.50 56 ASN F O 1
ATOM 2653 N N . ALA F 1 57 ? 5.959 58.804 42.246 1.00 13.56 57 ALA F N 1
ATOM 2654 C CA . ALA F 1 57 ? 5.703 60.227 41.963 1.00 12.44 57 ALA F CA 1
ATOM 2655 C C . ALA F 1 57 ? 6.914 61.101 42.310 1.00 12.87 57 ALA F C 1
ATOM 2656 O O . ALA F 1 57 ? 7.024 62.162 41.723 1.00 18.10 57 ALA F O 1
ATOM 2658 N N . LEU F 1 58 ? 7.720 60.705 43.289 1.00 14.78 58 LEU F N 1
ATOM 2659 C CA . LEU F 1 58 ? 8.897 61.506 43.649 1.00 16.73 58 LEU F CA 1
ATOM 2660 C C . LEU F 1 58 ? 9.970 61.450 42.555 1.00 20.06 58 LEU F C 1
ATOM 2661 O O . LEU F 1 58 ? 10.863 62.269 42.434 1.00 26.12 58 LEU F O 1
ATOM 2666 N N . ASN F 1 59 ? 9.939 60.300 41.874 1.00 23.11 59 ASN F N 1
ATOM 2667 C CA . ASN F 1 59 ? 10.963 59.890 40.928 1.00 26.07 59 ASN F CA 1
ATOM 2668 C C . ASN F 1 59 ? 12.379 60.317 41.349 1.00 26.75 59 ASN F C 1
ATOM 2669 O O . ASN F 1 59 ? 13.093 61.084 40.682 1.00 45.66 59 ASN F O 1
ATOM 2674 N N . SER F 1 60 ? 12.746 59.855 42.520 1.00 34.12 60 SER F N 1
ATOM 2675 C CA . SER F 1 60 ? 14.066 60.253 43.007 1.00 28.76 60 SER F CA 1
ATOM 2676 C C . SER F 1 60 ? 15.241 59.458 42.373 1.00 36.58 60 SER F C 1
ATOM 2677 O O . SER F 1 60 ? 15.241 58.185 42.167 1.00 49.76 60 SER F O 1
#

Solvent-accessible surface area: 18365 Å² total; per-residue (Å²): 45,33,53,1,5,93,3,4,34,54,10,23,150,9,5,86,54,14,37,113,60,47,58,0,67,106,3,35,41,57,15,76,128,6,22,65,4,27,69,68,76,34,90,7,21,84,40,0,48,41,7,38,30,4,8,61,12,1,14,57,63,47,80,101,76,94,7,34,47,56,10,26,151,10,4,84,58,18,31,113,44,14,41,0,8,70,3,19,8,51,13,19,81,15,93,19,4,155,119,67,78,34,90,79,74,56,38,51,49,82,8,49,15,4,25,44,0,1,62,52,47,23,62,0,7,67,2,6,43,89,17,16,154,78,19,71,66,110,36,112,60,53,117,40,71,120,62,30,45,76,14,78,100,5,30,69,0,22,70,75,73,32,74,4,12,92,23,0,53,171,13,28,174,63,7,83,90,48,44,73,66,36,102,106,74,68,9,34,44,85,15,28,149,79,18,76,66,110,28,110,48,15,97,41,9,89,65,16,8,68,14,22,54,21,96,17,1,150,126,75,74,32,85,78,69,74,18,46,65,158,14,51,170,67,21,103,91,49,88,70,92,45,88,44,25,27,91,120,10,68,11,1,62,3,1,54,5,1,17,72,10,35,75,5,14,13,4,0,21,97,15,46,164,72,17,98,92,84,140,80,84,43,70,20,3,59,18,5,2,133,31,2,101,102,19,75,83,101,133,56,91,44,72,46,26,26,105,129,12,69,11,1,58,2,0,50,4,11,14,62,5,30,63,3,0,13,5,4,19,102,14,4,167,76,1,55,78,101,72,105,56,29,103,3,44,82,14,21,2,133,32,3,92,106,22,73,81,102,130,57

Nearest PDB structures (foldseek):
  5v2o-assembly4_D  TM=9.542E-01  e=5.875E-06  synthetic construct
  7ody-assembly1_B  TM=3.453E-01  e=3.910E+00  Cyanophage S-2L
  5v2o-assembly5_E  TM=1.017E+00  e=5.009E-06  synthetic construct
  5v2o-assembly6_F  TM=9.366E-01  e=6.140E-05  synthetic construct
  5v2o-assembly4_D  TM=1.017E+00  e=2.564E-06  synthetic construct